Protein AF-A0A7W3T292-F1 (afdb_monomer)

Solvent-accessible surface area (backbone atoms only — not comparable to full-atom values): 14028 Å² total; per-residue (Å²): 126,63,77,53,75,56,76,55,66,94,83,55,88,81,61,61,68,62,74,68,64,46,63,36,47,62,73,67,67,56,68,66,63,34,46,37,42,47,33,49,54,59,82,66,89,74,77,56,90,91,46,84,80,61,80,74,80,92,68,82,61,64,36,39,42,35,42,35,30,55,53,94,90,38,34,32,33,37,38,37,80,74,80,63,67,98,88,57,99,61,48,48,42,31,52,48,51,50,52,47,31,52,52,51,58,26,70,75,41,66,82,93,40,33,70,60,48,43,59,57,48,54,66,51,62,75,65,74,60,49,49,68,81,35,29,91,66,48,60,96,66,75,50,43,29,43,32,35,38,73,54,67,53,68,71,54,46,70,64,50,59,77,71,35,51,96,91,46,54,47,41,79,33,37,62,89,40,72,62,33,49,48,44,37,76,71,29,69,72,26,40,52,51,52,46,32,45,49,54,46,35,70,36,57,59,47,87,73,50,64,37,71,50,26,34,36,44,34,45,48,98,88,69,34,29,26,38,38,35,31,42,38,64,67,67,92,82,70,79,79,130

Mean predicted aligned error: 11.09 Å

Nearest PDB structures (foldseek):
  7y3v-assembly1_A  TM=2.145E-01  e=8.010E-01  Aspergillus fumigatus
  6zga-assembly1_A  TM=4.976E-01  e=3.933E+00  Saccharomyces cerevisiae
  4awn-assembly1_A  TM=1.578E-01  e=6.417E+00  Homo sapiens

Sequence (241 aa):
MKAYMQAFGKGSTREVVKARKSPALKAFEAPFTFLVDVEERTADYSAVKENPQSERPLTGGSFQNLYGEEGKGKFFAVMRENYRAKDTTYTASEAFINQWTSFRRCIEGPEGDRVTNMKKLLGSLLDHKGADQLAAEIPDELPARIYRQNISGGSARATLDPLLPREEQWVDFSKGDHRHQQITEETINGKSTAHIVATFNDAKKPVPSLHITGGRLLRDRDGNFHLRFDIGNAPAGAPLP

Organism: NCBI:txid1485586

pLDDT: mean 70.29, std 20.0, range [29.38, 96.5]

Radius of gyration: 17.95 Å; Cα contacts (8 Å, |Δi|>4): 383; chains: 1; bounding box: 50×40×42 Å

Foldseek 3Di:
DDWDKDKDAPDDPVPVVPVVPFPQCVQVVQAFRMKIKTKDDDAFDDPDPVDPPPDGPPDTDTWIKMKTDNDPPQIEIETEDDADDPPDDEGSLLLVQLVQLQLVVLVPDDPVCSVVSNVVSVVCSVVRDYLQVCLVSGDLDDRQKYKYWQADDPQQCVLQVVVDDPPDQKDKWFPPDPNLCSQLPVDPVNVSVQVSQVSNCVRHVHVVGKDQGIWMWGQDPVRGIMIMTGMDGHPPDDDDD

Structure (mmCIF, N/CA/C/O backbone):
data_AF-A0A7W3T292-F1
#
_entry.id   AF-A0A7W3T292-F1
#
loop_
_atom_site.group_PDB
_atom_site.id
_atom_site.type_symbol
_atom_site.label_atom_id
_atom_site.label_alt_id
_atom_site.label_comp_id
_atom_site.label_asym_id
_atom_site.label_entity_id
_atom_site.label_seq_id
_atom_site.pdbx_PDB_ins_code
_atom_site.Cartn_x
_atom_site.Cartn_y
_atom_site.Cartn_z
_atom_site.occupancy
_atom_site.B_iso_or_equiv
_atom_site.auth_seq_id
_atom_site.auth_comp_id
_atom_site.auth_asym_id
_atom_site.auth_atom_id
_atom_site.pdbx_PDB_model_num
ATOM 1 N N . MET A 1 1 ? -12.752 20.002 0.083 1.00 34.81 1 MET A N 1
ATOM 2 C CA . MET A 1 1 ? -12.505 18.550 0.194 1.00 34.81 1 MET A CA 1
ATOM 3 C C . MET A 1 1 ? -13.850 17.850 0.375 1.00 34.81 1 MET A C 1
ATOM 5 O O . MET A 1 1 ? -14.670 18.368 1.123 1.00 34.81 1 MET A O 1
ATOM 9 N N . LYS A 1 2 ? -14.143 16.767 -0.354 1.00 31.81 2 LYS A N 1
ATOM 10 C CA . LYS A 1 2 ? -15.359 15.951 -0.160 1.00 31.81 2 LYS A CA 1
ATOM 11 C C . LYS A 1 2 ? -14.921 14.494 -0.037 1.00 31.81 2 LYS A C 1
ATOM 13 O O . LYS A 1 2 ? -14.349 13.990 -1.000 1.00 31.81 2 LYS A O 1
ATOM 18 N N . ALA A 1 3 ? -15.172 13.876 1.115 1.00 34.75 3 ALA A N 1
ATOM 19 C CA . ALA A 1 3 ? -14.907 12.462 1.355 1.00 34.75 3 ALA A CA 1
ATOM 20 C C . ALA A 1 3 ? -16.166 11.632 1.065 1.00 34.75 3 ALA A C 1
ATOM 22 O O . ALA A 1 3 ? -17.259 11.990 1.511 1.00 34.75 3 ALA A O 1
ATOM 23 N N . TYR A 1 4 ? -16.027 10.546 0.308 1.00 35.47 4 TYR A N 1
ATOM 24 C CA . TYR A 1 4 ? -17.111 9.604 0.010 1.00 35.47 4 TYR A CA 1
ATOM 25 C C . TYR A 1 4 ? -16.726 8.217 0.517 1.00 35.47 4 TYR A C 1
ATOM 27 O O . TYR A 1 4 ? -15.597 7.793 0.298 1.00 35.47 4 TYR A O 1
ATOM 35 N N . MET A 1 5 ? -17.663 7.516 1.168 1.00 45.00 5 MET A N 1
ATOM 36 C CA . MET A 1 5 ? -17.463 6.133 1.612 1.00 45.00 5 MET A CA 1
ATOM 37 C C . MET A 1 5 ? -18.643 5.236 1.276 1.00 45.00 5 MET A C 1
ATOM 39 O O . MET A 1 5 ? -19.807 5.638 1.361 1.00 45.00 5 MET A O 1
ATOM 43 N N . GLN A 1 6 ? -18.319 3.988 0.955 1.00 47.09 6 GLN A N 1
ATOM 44 C CA . GLN A 1 6 ? -19.253 2.876 0.839 1.00 47.09 6 GLN A CA 1
ATOM 45 C C . GLN A 1 6 ? -18.699 1.697 1.645 1.00 47.09 6 GLN A C 1
ATOM 47 O O . GLN A 1 6 ? -17.511 1.403 1.550 1.00 47.09 6 GLN A O 1
ATOM 52 N N . ALA A 1 7 ? -19.548 1.062 2.454 1.00 42.59 7 ALA A N 1
ATOM 53 C CA . ALA A 1 7 ? -19.212 -0.099 3.274 1.00 42.59 7 ALA A CA 1
ATOM 54 C C . ALA A 1 7 ? -20.087 -1.280 2.839 1.00 42.59 7 ALA A C 1
ATOM 56 O O . ALA A 1 7 ? -21.280 -1.099 2.599 1.00 42.59 7 ALA A O 1
ATOM 57 N N . PHE A 1 8 ? -19.507 -2.476 2.735 1.00 48.16 8 PHE A N 1
ATOM 58 C CA . PHE A 1 8 ? -20.176 -3.645 2.154 1.00 48.16 8 PHE A CA 1
ATOM 59 C C . PHE A 1 8 ? -20.309 -4.770 3.187 1.00 48.16 8 PHE A C 1
ATOM 61 O O . PHE A 1 8 ? -19.314 -5.198 3.763 1.00 48.16 8 PHE A O 1
ATOM 68 N N . GLY A 1 9 ? -21.534 -5.253 3.418 1.00 40.06 9 GLY A N 1
ATOM 69 C CA . GLY A 1 9 ? -21.831 -6.407 4.275 1.00 40.06 9 GLY A CA 1
ATOM 70 C C . GLY A 1 9 ? -22.286 -7.629 3.469 1.00 40.06 9 GLY A C 1
ATOM 71 O O . GLY A 1 9 ? -22.686 -7.509 2.309 1.00 40.06 9 GLY A O 1
ATOM 72 N N . LYS A 1 10 ? -22.250 -8.824 4.079 1.00 36.41 10 LYS A N 1
ATOM 73 C CA . LYS A 1 10 ? -22.768 -10.058 3.461 1.00 36.41 10 LYS A CA 1
ATOM 74 C C . LYS A 1 10 ? -24.257 -9.896 3.122 1.00 36.41 10 LYS A C 1
ATOM 76 O O . LYS A 1 10 ? -25.081 -9.813 4.024 1.00 36.41 10 LYS A O 1
ATOM 81 N N . GLY A 1 11 ? -24.590 -9.899 1.827 1.00 37.16 11 GLY A N 1
ATOM 82 C CA . GLY A 1 11 ? -25.973 -10.006 1.335 1.00 37.16 11 GLY A CA 1
ATOM 83 C C . GLY A 1 11 ? -26.433 -8.978 0.292 1.00 37.16 11 GLY A C 1
ATOM 84 O O . GLY A 1 11 ? -27.511 -9.159 -0.266 1.00 37.16 11 GLY A O 1
ATOM 85 N N . SER A 1 12 ? -25.666 -7.934 -0.044 1.00 31.44 12 SER A N 1
ATOM 86 C CA . SER A 1 12 ? -26.118 -6.903 -0.999 1.00 31.44 12 SER A CA 1
ATOM 87 C C . SER A 1 12 ? -25.611 -7.128 -2.436 1.00 31.44 12 SER A C 1
ATOM 89 O O . SER A 1 12 ? -24.603 -6.584 -2.885 1.00 31.44 12 SER A O 1
ATOM 91 N N . THR A 1 13 ? -26.364 -7.901 -3.222 1.00 32.44 13 THR A N 1
ATOM 92 C CA . THR A 1 13 ? -26.062 -8.249 -4.630 1.00 32.44 13 THR A CA 1
ATOM 93 C C . THR A 1 13 ? -26.004 -7.063 -5.606 1.00 32.44 13 THR A C 1
ATOM 95 O O . THR A 1 13 ? -25.422 -7.202 -6.681 1.00 32.44 13 THR A O 1
ATOM 98 N N . ARG A 1 14 ? -26.533 -5.879 -5.258 1.00 30.34 14 ARG A N 1
ATOM 99 C CA . ARG A 1 14 ? -26.436 -4.660 -6.094 1.00 30.34 14 ARG A CA 1
ATOM 100 C C . ARG A 1 14 ? -25.199 -3.789 -5.820 1.00 30.34 14 ARG A C 1
ATOM 102 O O . ARG A 1 14 ? -24.848 -2.982 -6.676 1.00 30.34 14 ARG A O 1
ATOM 109 N N . GLU A 1 15 ? -24.509 -3.954 -4.689 1.00 36.00 15 GLU A N 1
ATOM 110 C CA . GLU A 1 15 ? -23.477 -3.002 -4.225 1.00 36.00 15 GLU A CA 1
ATOM 111 C C . GLU A 1 15 ? -22.035 -3.528 -4.303 1.00 36.00 15 GLU A C 1
ATOM 113 O O . GLU A 1 15 ? -21.102 -2.736 -4.404 1.00 36.00 15 GLU A O 1
ATOM 118 N N . VAL A 1 16 ? -21.847 -4.843 -4.465 1.00 36.28 16 VAL A N 1
ATOM 119 C CA . VAL A 1 16 ? -20.576 -5.488 -4.880 1.00 36.28 16 VAL A CA 1
ATOM 120 C C . VAL A 1 16 ? -19.975 -4.858 -6.162 1.00 36.28 16 VAL A C 1
ATOM 122 O O . VAL A 1 16 ? -18.785 -4.984 -6.445 1.00 36.28 16 VAL A O 1
ATOM 125 N N . VAL A 1 17 ? -20.778 -4.128 -6.943 1.00 34.47 17 VAL A N 1
ATOM 126 C CA . VAL A 1 17 ? -20.431 -3.552 -8.253 1.00 34.47 17 VAL A CA 1
ATOM 127 C C . VAL A 1 17 ? -19.393 -2.414 -8.193 1.00 34.47 17 VA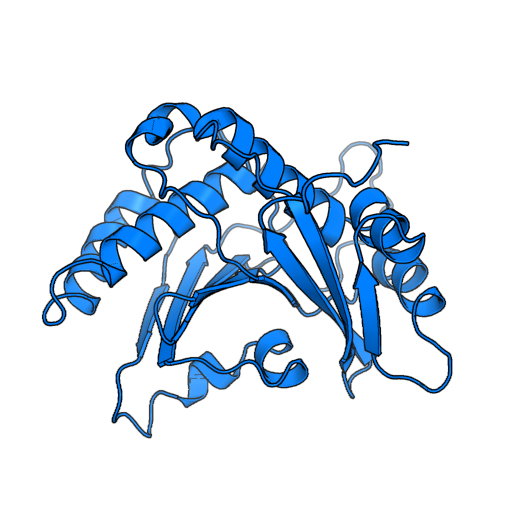L A C 1
ATOM 129 O O . VAL A 1 17 ? -18.702 -2.195 -9.187 1.00 34.47 17 VA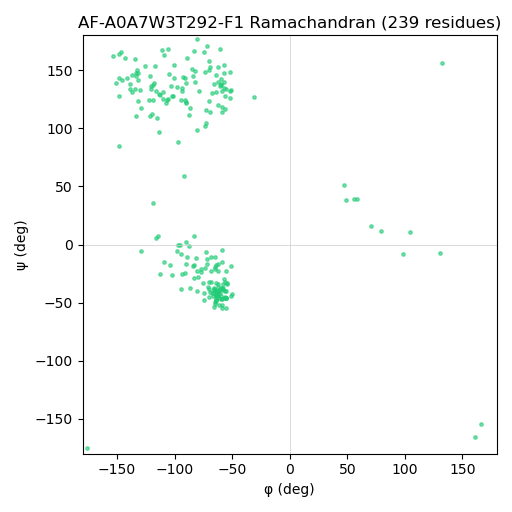L A O 1
ATOM 132 N N . LYS A 1 18 ? -19.217 -1.706 -7.065 1.00 39.06 18 LYS A N 1
ATOM 133 C CA . LYS A 1 18 ? -18.224 -0.608 -6.968 1.00 39.06 18 LYS A CA 1
ATOM 134 C C . LYS A 1 18 ? -16.866 -1.040 -6.403 1.00 39.06 18 LYS A C 1
ATOM 136 O O . LYS A 1 18 ? -15.852 -0.651 -6.973 1.00 39.06 18 LYS A O 1
ATOM 141 N N . ALA A 1 19 ? -16.834 -1.930 -5.408 1.00 40.41 19 ALA A N 1
ATOM 142 C CA . ALA A 1 19 ? -15.613 -2.619 -4.960 1.00 40.41 19 ALA A CA 1
ATOM 143 C C . ALA A 1 19 ? -14.928 -3.408 -6.099 1.00 40.41 19 ALA A C 1
ATOM 145 O O . ALA A 1 19 ? -13.704 -3.490 -6.166 1.00 40.41 19 ALA A O 1
ATOM 146 N N . ARG A 1 20 ? -15.715 -3.888 -7.077 1.00 49.69 20 ARG A N 1
ATOM 147 C CA . ARG A 1 20 ? -15.239 -4.471 -8.348 1.00 49.69 20 ARG A CA 1
ATOM 148 C C . ARG A 1 20 ? -14.379 -3.539 -9.223 1.00 49.69 20 ARG A C 1
ATOM 150 O O . ARG A 1 20 ? -13.910 -3.995 -10.264 1.00 49.69 20 ARG A O 1
ATOM 157 N N . LYS A 1 21 ? -14.183 -2.261 -8.869 1.00 58.94 21 LYS A N 1
ATOM 158 C CA . LYS A 1 21 ? -13.425 -1.306 -9.694 1.00 58.94 21 LYS A CA 1
ATOM 159 C C . LYS A 1 21 ? -11.950 -1.150 -9.342 1.00 58.94 21 LYS A C 1
ATOM 161 O O . LYS A 1 21 ? -11.280 -0.489 -10.124 1.00 58.94 21 LYS A O 1
ATOM 166 N N . SER A 1 22 ? -11.427 -1.722 -8.251 1.00 78.19 22 SER A N 1
ATOM 167 C CA . SER A 1 22 ? -9.968 -1.732 -8.050 1.00 78.19 22 SER A CA 1
ATOM 168 C C . SER A 1 22 ? -9.318 -2.656 -9.080 1.00 78.19 22 SER A C 1
ATOM 170 O O . SER A 1 22 ? -9.541 -3.871 -9.017 1.00 78.19 22 SER A O 1
ATOM 172 N N . PRO A 1 23 ? -8.504 -2.132 -10.014 1.00 79.44 23 PRO A N 1
ATOM 173 C CA . PRO A 1 23 ? -7.856 -2.984 -10.998 1.00 79.44 23 PRO A CA 1
ATOM 174 C C . PRO A 1 23 ? -6.813 -3.888 -10.347 1.00 79.44 23 PRO A C 1
ATOM 176 O O . PRO A 1 23 ? -6.716 -5.041 -10.747 1.00 79.44 23 PRO A O 1
ATOM 179 N N . ALA A 1 24 ? -6.138 -3.440 -9.279 1.00 83.62 24 ALA A N 1
ATOM 180 C CA . ALA A 1 24 ? -5.212 -4.299 -8.543 1.00 83.62 24 ALA A CA 1
ATOM 181 C C . ALA A 1 24 ? -5.926 -5.465 -7.854 1.00 83.62 24 ALA A C 1
ATOM 183 O O . ALA A 1 24 ? -5.529 -6.603 -8.072 1.00 83.62 24 ALA A O 1
ATOM 184 N N . LEU A 1 25 ? -6.994 -5.238 -7.075 1.00 85.56 25 LEU A N 1
ATOM 185 C CA . LEU A 1 25 ? -7.689 -6.359 -6.418 1.00 85.56 25 LEU A CA 1
ATOM 186 C C . LEU A 1 25 ? -8.233 -7.361 -7.437 1.00 85.56 25 LEU A C 1
ATOM 188 O O . LEU A 1 25 ? -8.160 -8.565 -7.209 1.00 85.56 25 LEU A O 1
ATOM 192 N N . LYS A 1 26 ? -8.735 -6.873 -8.578 1.00 84.31 26 LYS A N 1
ATOM 193 C CA . LYS A 1 26 ? -9.171 -7.732 -9.681 1.00 84.31 26 LYS A CA 1
ATOM 194 C C . LYS A 1 26 ? -8.001 -8.515 -10.278 1.00 84.31 26 LYS A C 1
ATOM 196 O O . LYS A 1 26 ? -8.136 -9.711 -10.497 1.00 84.31 26 LYS A O 1
ATOM 201 N N . ALA A 1 27 ? -6.884 -7.853 -10.557 1.00 83.88 27 ALA A N 1
ATOM 202 C CA . ALA A 1 27 ? -5.740 -8.467 -11.215 1.00 83.88 27 ALA A CA 1
ATOM 203 C C . ALA A 1 27 ? -5.008 -9.472 -10.311 1.00 83.88 27 ALA A C 1
ATOM 205 O O . ALA A 1 27 ? -4.516 -10.483 -10.797 1.00 83.88 27 ALA A O 1
ATOM 206 N N . PHE A 1 28 ? -4.989 -9.227 -9.000 1.00 87.19 28 PHE A N 1
ATOM 207 C CA . PHE A 1 28 ? -4.447 -10.143 -7.995 1.00 87.19 28 PHE A CA 1
ATOM 208 C C . PHE A 1 28 ? -5.461 -11.171 -7.477 1.00 87.19 28 PHE A C 1
ATOM 210 O O . PHE A 1 28 ? -5.099 -11.967 -6.614 1.00 87.19 28 PHE A O 1
ATOM 217 N N . GLU A 1 29 ? -6.711 -11.135 -7.954 1.00 86.25 29 GLU A N 1
ATOM 218 C CA . GLU A 1 29 ? -7.818 -11.967 -7.458 1.00 86.25 29 GLU A CA 1
ATOM 219 C C . GLU A 1 29 ? -7.930 -11.943 -5.919 1.00 86.25 29 GLU A C 1
ATOM 221 O O . GLU A 1 29 ? -8.200 -12.949 -5.262 1.00 86.25 29 GLU A O 1
ATOM 226 N N . ALA A 1 30 ? -7.684 -10.769 -5.329 1.00 82.19 30 ALA A N 1
ATOM 227 C CA . ALA A 1 30 ? -7.559 -10.610 -3.888 1.00 82.19 30 ALA A CA 1
ATOM 228 C C . ALA A 1 30 ? -8.926 -10.796 -3.195 1.00 82.19 30 ALA A C 1
ATOM 230 O O . ALA A 1 30 ? -9.879 -10.075 -3.518 1.00 82.19 30 ALA A O 1
ATOM 231 N N . PRO A 1 31 ? -9.050 -11.734 -2.235 1.00 80.81 31 PRO A N 1
ATOM 232 C CA . PRO A 1 31 ? -10.304 -11.966 -1.531 1.00 80.81 31 PRO A CA 1
ATOM 233 C C . PRO A 1 31 ? -10.592 -10.835 -0.540 1.00 80.81 31 PRO A C 1
ATOM 235 O O . PRO A 1 31 ? -9.682 -10.277 0.068 1.00 80.81 31 PRO A O 1
ATOM 238 N N . PHE A 1 32 ? -11.873 -10.534 -0.324 1.00 78.38 32 PHE A N 1
ATOM 239 C CA . PHE A 1 32 ? -12.294 -9.597 0.713 1.00 78.38 32 PHE A CA 1
ATOM 240 C C . PHE A 1 32 ? -13.659 -9.967 1.299 1.00 78.38 32 PHE A C 1
ATOM 242 O O . PHE A 1 32 ? -14.565 -10.412 0.592 1.00 78.38 32 PHE A O 1
ATOM 249 N N . THR A 1 33 ? -13.813 -9.760 2.603 1.00 73.69 33 THR A N 1
ATOM 250 C CA . THR A 1 33 ? -15.073 -9.885 3.349 1.00 73.69 33 THR A CA 1
ATOM 251 C C . THR A 1 33 ? -15.698 -8.529 3.643 1.00 73.69 33 THR A C 1
ATOM 253 O O . THR A 1 33 ? -16.917 -8.435 3.781 1.00 73.69 33 THR A O 1
ATOM 256 N N . PHE A 1 34 ? -14.872 -7.486 3.712 1.00 73.44 34 PHE A N 1
ATOM 257 C CA . PHE A 1 34 ? -15.273 -6.110 3.964 1.00 73.44 34 PHE A CA 1
ATOM 258 C C . PHE A 1 34 ? -14.355 -5.166 3.190 1.00 73.44 34 PHE A C 1
ATOM 260 O O . PHE A 1 34 ? -13.152 -5.407 3.096 1.00 73.44 34 PHE A O 1
ATOM 267 N N . LEU A 1 35 ? -14.919 -4.094 2.636 1.00 74.56 35 LEU A N 1
ATOM 268 C CA . LEU A 1 35 ? -14.158 -3.063 1.939 1.00 74.56 35 LEU A CA 1
ATOM 269 C C . LEU A 1 35 ? -14.734 -1.691 2.262 1.00 74.56 35 LEU A C 1
ATOM 271 O O . LEU A 1 35 ? -15.947 -1.515 2.385 1.00 74.56 35 LEU A O 1
ATOM 275 N N . VAL A 1 36 ? -13.831 -0.734 2.371 1.00 73.06 36 VAL A N 1
ATOM 276 C CA . VAL A 1 36 ? -14.091 0.662 2.639 1.00 73.06 36 VAL A CA 1
ATOM 277 C C . VAL A 1 36 ? -13.305 1.493 1.641 1.00 73.06 36 VAL A C 1
ATOM 279 O O . VAL A 1 36 ? -12.088 1.375 1.549 1.00 73.06 36 VAL A O 1
ATOM 282 N N . ASP A 1 37 ? -14.013 2.337 0.904 1.00 72.31 37 ASP A N 1
ATOM 283 C CA . ASP A 1 37 ? -13.414 3.318 0.002 1.00 72.31 37 ASP A CA 1
ATOM 284 C C . ASP A 1 37 ? -13.280 4.658 0.721 1.00 72.31 37 ASP A C 1
ATOM 286 O O . ASP A 1 37 ? -14.280 5.153 1.237 1.00 72.31 37 ASP A O 1
ATOM 290 N N . VAL A 1 38 ? -12.069 5.211 0.785 1.00 65.56 38 VAL A N 1
ATOM 291 C CA . VAL A 1 38 ? -11.788 6.564 1.270 1.00 65.56 38 VAL A CA 1
ATOM 292 C C . VAL A 1 38 ? -11.290 7.383 0.081 1.00 65.56 38 VAL A C 1
ATOM 294 O O . VAL A 1 38 ? -10.113 7.350 -0.286 1.00 65.56 38 VAL A O 1
ATOM 297 N N . GLU A 1 39 ? -12.209 8.130 -0.529 1.00 61.00 39 GLU A N 1
ATOM 298 C CA . GLU A 1 39 ? -11.882 9.066 -1.603 1.00 61.00 39 GLU A CA 1
ATOM 299 C C . GLU A 1 39 ? -11.565 10.451 -1.022 1.00 61.00 39 GLU A C 1
ATOM 301 O O . GLU A 1 39 ? -12.429 11.074 -0.406 1.00 61.00 39 GLU A O 1
ATOM 306 N N . GLU A 1 40 ? -10.365 10.975 -1.284 1.00 53.47 40 GLU A N 1
ATOM 307 C CA . GLU A 1 40 ? -10.005 12.370 -1.009 1.00 53.47 40 GLU A CA 1
ATOM 308 C C . GLU A 1 40 ? -9.728 13.083 -2.340 1.00 53.47 40 GLU A C 1
ATOM 310 O O . GLU A 1 40 ? -8.752 12.821 -3.041 1.00 53.47 40 GLU A O 1
ATOM 315 N N . ARG A 1 41 ? -10.627 13.987 -2.746 1.00 45.12 41 ARG A N 1
ATOM 316 C CA . ARG A 1 41 ? -10.435 14.787 -3.967 1.00 45.12 41 ARG A CA 1
ATOM 317 C C . ARG A 1 41 ? -9.641 16.050 -3.655 1.00 45.12 41 ARG A C 1
ATOM 319 O O . ARG A 1 41 ? -10.183 16.963 -3.021 1.00 45.12 41 ARG A O 1
ATOM 326 N N . THR A 1 42 ? -8.413 16.128 -4.155 1.00 36.53 42 THR A N 1
ATOM 327 C CA . THR A 1 42 ? -7.609 17.359 -4.179 1.00 36.53 42 THR A CA 1
ATOM 328 C C . THR A 1 42 ? -7.438 17.866 -5.616 1.00 36.53 42 THR A C 1
ATOM 330 O O . THR A 1 42 ? -7.798 17.181 -6.572 1.00 36.53 42 THR A O 1
ATOM 333 N N . ALA A 1 43 ? -6.958 19.105 -5.766 1.00 30.64 43 ALA A N 1
ATOM 334 C CA . ALA A 1 43 ? -6.659 19.697 -7.069 1.00 30.64 43 ALA A CA 1
ATOM 335 C C . ALA A 1 43 ? -5.429 19.040 -7.729 1.00 30.64 43 ALA A C 1
ATOM 337 O O . ALA A 1 43 ? -4.604 18.439 -7.041 1.00 30.64 43 ALA A O 1
ATOM 338 N N . ASP A 1 44 ? -5.360 19.172 -9.058 1.00 37.97 44 ASP A N 1
ATOM 339 C CA . ASP A 1 44 ? -4.356 18.590 -9.960 1.00 37.97 44 ASP A CA 1
ATOM 340 C C . ASP A 1 44 ? -2.914 19.060 -9.665 1.00 37.97 44 ASP A C 1
ATOM 342 O O . ASP A 1 44 ? -2.689 20.019 -8.919 1.00 37.97 44 ASP A O 1
ATOM 346 N N . TYR A 1 45 ? -1.922 18.403 -10.271 1.00 38.00 45 TYR A N 1
ATOM 347 C CA . TYR A 1 45 ? -0.514 18.789 -10.165 1.00 38.00 45 TYR A CA 1
ATOM 348 C C . TYR A 1 45 ? -0.279 20.212 -10.694 1.00 38.00 45 TYR A C 1
ATOM 350 O O . TYR A 1 45 ? -0.799 20.609 -11.735 1.00 38.00 45 TYR A O 1
ATOM 358 N N . SER A 1 46 ? 0.608 20.959 -10.036 1.00 37.31 46 SER A N 1
ATOM 359 C CA . SER A 1 46 ? 1.344 22.049 -10.688 1.00 37.31 46 SER A CA 1
ATOM 360 C C . SER A 1 46 ? 2.724 21.527 -11.080 1.00 37.31 46 SER A C 1
ATOM 362 O O . SER A 1 46 ? 3.366 20.827 -10.296 1.00 37.31 46 SER A O 1
ATOM 364 N N . ALA A 1 47 ? 3.169 21.841 -12.300 1.00 36.09 47 ALA A N 1
ATOM 365 C CA . ALA A 1 47 ? 4.492 21.459 -12.791 1.00 36.09 47 ALA A CA 1
ATOM 366 C C . ALA A 1 47 ? 5.598 21.885 -11.808 1.00 36.09 47 ALA A C 1
ATOM 368 O O . ALA A 1 47 ? 5.491 22.913 -11.128 1.00 36.09 47 ALA A O 1
ATOM 369 N N . VAL A 1 48 ? 6.679 21.104 -11.749 1.00 39.75 48 VAL A N 1
ATOM 370 C CA . VAL A 1 48 ? 7.869 21.451 -10.966 1.00 39.75 48 VAL A CA 1
ATOM 371 C C . VAL A 1 48 ? 8.403 22.791 -11.485 1.00 39.75 48 VAL A C 1
ATOM 373 O O . VAL A 1 48 ? 8.771 22.898 -12.653 1.00 39.75 48 VAL A O 1
ATOM 376 N N . LYS A 1 49 ? 8.443 23.824 -10.627 1.00 39.56 49 LYS A N 1
ATOM 377 C CA . LYS A 1 49 ? 8.899 25.187 -10.991 1.00 39.56 49 LYS A CA 1
ATOM 378 C C . LYS A 1 49 ? 10.307 25.215 -11.607 1.00 39.56 49 LYS A C 1
ATOM 380 O O . LYS A 1 49 ? 10.628 26.151 -12.326 1.00 39.56 49 LYS A O 1
ATOM 385 N N . GLU A 1 50 ? 11.118 24.198 -11.331 1.00 46.97 50 GLU A N 1
ATOM 386 C CA . GLU A 1 50 ? 12.509 24.071 -11.777 1.00 46.97 50 GLU A CA 1
ATOM 387 C C . GLU A 1 50 ? 12.657 23.369 -13.138 1.00 46.97 50 GLU A C 1
ATOM 389 O O . GLU A 1 50 ? 13.737 23.414 -13.720 1.00 46.97 50 GLU A O 1
ATOM 394 N N . ASN A 1 51 ? 11.596 22.757 -13.688 1.00 42.25 51 ASN A N 1
ATOM 395 C CA . ASN A 1 51 ? 11.629 22.193 -15.042 1.00 42.25 51 ASN A CA 1
ATOM 396 C C . ASN A 1 51 ? 10.253 22.262 -15.748 1.00 42.25 51 ASN A C 1
ATOM 398 O O . ASN A 1 51 ? 9.495 21.282 -15.757 1.00 42.25 51 ASN A O 1
ATOM 402 N N . PRO A 1 52 ? 9.932 23.409 -16.380 1.00 45.78 52 PRO A N 1
ATOM 403 C CA . PRO A 1 52 ? 8.659 23.648 -17.067 1.00 45.78 52 PRO A CA 1
ATOM 404 C C . PRO A 1 52 ? 8.406 22.756 -18.292 1.00 45.78 52 PRO A C 1
ATOM 406 O O . PRO A 1 52 ? 7.299 22.778 -18.824 1.00 45.78 52 PRO A O 1
ATOM 409 N N . GLN A 1 53 ? 9.417 22.013 -18.758 1.00 40.69 53 GLN A N 1
ATOM 410 C CA . GLN A 1 53 ? 9.316 21.113 -19.911 1.00 40.69 53 GLN A CA 1
ATOM 411 C C . GLN A 1 53 ? 9.055 19.650 -19.537 1.00 40.69 53 GLN A C 1
ATOM 413 O O . GLN A 1 53 ? 8.928 18.814 -20.428 1.00 40.69 53 GLN A O 1
ATOM 418 N N . SER A 1 54 ? 8.959 19.323 -18.244 1.00 45.72 54 SER A N 1
ATOM 419 C CA . SER A 1 54 ? 8.502 17.992 -17.835 1.00 45.72 54 SER A CA 1
ATOM 420 C C . SER A 1 54 ? 7.091 17.726 -18.380 1.00 45.72 54 SER A C 1
ATOM 422 O O . SER A 1 54 ? 6.212 18.588 -18.294 1.00 45.72 54 SER A O 1
ATOM 424 N N . GLU A 1 55 ? 6.889 16.555 -18.997 1.00 40.47 55 GLU A N 1
ATOM 425 C CA . GLU A 1 55 ? 5.586 16.152 -19.533 1.00 40.47 55 GLU A CA 1
ATOM 426 C C . GLU A 1 55 ? 4.510 16.300 -18.450 1.00 40.4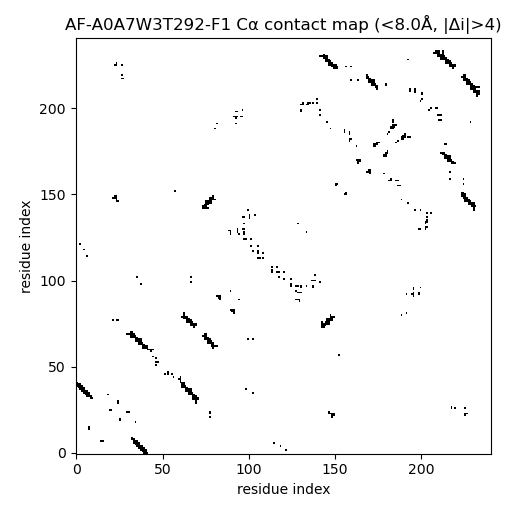7 55 GLU A C 1
ATOM 428 O O . GLU A 1 55 ? 4.685 15.865 -17.308 1.00 40.47 55 GLU A O 1
ATOM 433 N N . ARG A 1 56 ? 3.383 16.933 -18.801 1.00 41.81 56 ARG A N 1
ATOM 434 C CA . ARG A 1 56 ? 2.225 16.978 -17.903 1.00 41.81 56 ARG A CA 1
ATOM 435 C C . ARG A 1 56 ? 1.785 15.535 -17.621 1.00 41.81 56 ARG A C 1
ATOM 437 O O . ARG A 1 56 ? 1.719 14.750 -18.568 1.00 41.81 56 ARG A O 1
ATOM 444 N N . PRO A 1 57 ? 1.452 15.174 -16.371 1.00 42.25 57 PRO A N 1
ATOM 445 C CA . PRO A 1 57 ? 0.958 13.836 -16.074 1.00 42.25 57 PRO A CA 1
ATOM 446 C C . PRO A 1 57 ? -0.282 13.534 -16.930 1.00 42.25 57 PRO A C 1
ATOM 448 O O . PRO A 1 57 ? -1.225 14.320 -16.979 1.00 42.25 57 PRO A O 1
ATOM 451 N N . LEU A 1 58 ? -0.260 12.401 -17.639 1.00 38.41 58 LEU A N 1
ATOM 452 C CA . LEU A 1 58 ? -1.244 12.053 -18.675 1.00 38.41 58 LEU A CA 1
ATOM 453 C C . LEU A 1 58 ? -2.634 11.669 -18.132 1.00 38.41 58 LEU A C 1
ATOM 455 O O . LEU A 1 58 ? -3.568 11.508 -18.914 1.00 38.41 58 LEU A O 1
ATOM 459 N N . THR A 1 59 ? -2.819 11.551 -16.815 1.00 37.81 59 THR A N 1
ATOM 460 C CA . THR A 1 59 ? -4.128 11.259 -16.208 1.00 37.81 59 THR A CA 1
ATOM 461 C C . THR A 1 59 ? -4.260 11.919 -14.835 1.00 37.81 59 THR A C 1
ATOM 463 O O . THR A 1 59 ? -3.405 11.715 -13.978 1.00 37.81 59 THR A O 1
ATOM 466 N N . GLY A 1 60 ? -5.341 12.680 -14.631 1.00 36.78 60 GLY A N 1
ATOM 467 C CA . GLY A 1 60 ? -5.582 13.515 -13.446 1.00 36.78 60 GLY A CA 1
ATOM 468 C C . GLY A 1 60 ? -5.559 12.789 -12.091 1.00 36.78 60 GLY A C 1
ATOM 469 O O . GLY A 1 60 ? -5.956 11.625 -11.968 1.00 36.78 60 GLY A O 1
ATOM 470 N N . GLY A 1 61 ? -5.105 13.512 -11.063 1.00 42.72 61 GLY A N 1
ATOM 471 C CA . GLY A 1 61 ? -4.921 13.021 -9.695 1.00 42.72 61 GLY A CA 1
ATOM 472 C C . GLY A 1 61 ? -6.215 12.984 -8.878 1.00 42.72 61 GLY A C 1
ATOM 473 O O . GLY A 1 61 ? -6.641 13.986 -8.314 1.00 42.72 61 GLY A O 1
ATOM 474 N N . SER A 1 62 ? -6.840 11.810 -8.788 1.00 42.84 62 SER A N 1
ATOM 475 C CA . SER A 1 62 ? -7.815 11.483 -7.740 1.00 42.84 62 SER A CA 1
ATOM 476 C C . SER A 1 62 ? -7.158 10.493 -6.782 1.00 42.84 62 SER A C 1
ATOM 478 O O . SER A 1 62 ? -6.725 9.421 -7.215 1.00 42.84 62 SER A O 1
ATOM 480 N N . PHE A 1 63 ? -7.079 10.864 -5.502 1.00 56.53 63 PHE A N 1
ATOM 481 C CA . PHE A 1 63 ? -6.524 10.037 -4.436 1.00 56.53 63 PHE A CA 1
ATOM 482 C C . PHE A 1 63 ? -7.629 9.138 -3.889 1.00 56.53 63 PHE A C 1
ATOM 484 O O . PHE A 1 63 ? -8.660 9.606 -3.400 1.00 56.53 63 PHE A O 1
ATOM 491 N N . GLN A 1 64 ? -7.436 7.833 -4.039 1.00 64.56 64 GLN A N 1
ATOM 492 C CA . GLN A 1 64 ? -8.371 6.818 -3.567 1.00 64.56 64 GLN A CA 1
ATOM 493 C C . GLN A 1 64 ? -7.564 5.745 -2.853 1.00 64.56 64 GLN A C 1
ATOM 495 O O . GLN A 1 64 ? -6.800 5.012 -3.493 1.00 64.56 64 GLN A O 1
ATOM 500 N N . ASN A 1 65 ? -7.728 5.685 -1.531 1.00 76.38 65 ASN A N 1
ATOM 501 C CA . ASN A 1 65 ? -7.260 4.565 -0.733 1.00 76.38 65 ASN A CA 1
ATOM 502 C C . ASN A 1 65 ? -8.466 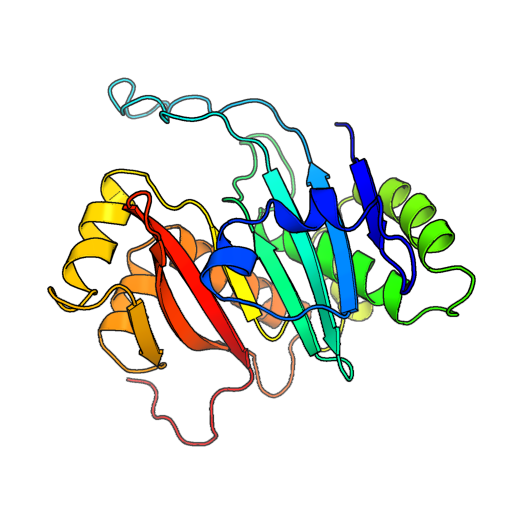3.674 -0.424 1.00 76.38 65 ASN A C 1
ATOM 504 O O . ASN A 1 65 ? -9.492 4.138 0.069 1.00 76.38 65 ASN A O 1
ATOM 508 N N . LEU A 1 66 ? -8.340 2.385 -0.716 1.00 81.81 66 LEU A N 1
ATOM 509 C CA . LEU A 1 66 ? -9.296 1.372 -0.293 1.00 81.81 66 LEU A CA 1
ATOM 510 C C . LEU A 1 66 ? -8.689 0.612 0.875 1.00 81.81 66 LEU A C 1
ATOM 512 O O . LEU A 1 66 ? -7.532 0.216 0.805 1.00 81.81 66 LEU A O 1
ATOM 516 N N . TYR A 1 67 ? -9.472 0.350 1.907 1.00 84.06 67 TYR A N 1
ATOM 517 C CA . TYR A 1 67 ? -9.073 -0.477 3.038 1.00 84.06 67 TYR A CA 1
ATOM 518 C C . TYR A 1 67 ? -10.026 -1.651 3.141 1.00 84.06 67 TYR A C 1
ATOM 520 O O . TYR A 1 67 ? -11.241 -1.481 3.028 1.00 84.06 67 TYR A O 1
ATOM 528 N N . GLY A 1 68 ? -9.497 -2.851 3.328 1.00 81.81 68 GLY A N 1
ATOM 529 C CA . GLY A 1 68 ? -10.322 -4.047 3.364 1.00 81.81 68 GLY A CA 1
ATOM 530 C C . GLY A 1 68 ? -9.810 -5.105 4.314 1.00 81.81 68 GLY A C 1
ATOM 531 O O . GLY A 1 68 ? -8.676 -5.060 4.787 1.00 81.81 68 GLY A O 1
ATOM 532 N N . GLU A 1 69 ? -10.689 -6.059 4.588 1.00 82.94 69 GLU A N 1
ATOM 533 C CA . GLU A 1 69 ? -10.395 -7.269 5.344 1.00 82.94 69 GLU A CA 1
ATOM 534 C C . GLU A 1 69 ? -10.510 -8.470 4.399 1.00 82.94 69 GLU A C 1
ATOM 536 O O . GLU A 1 69 ? -11.518 -8.619 3.709 1.00 82.94 69 GLU A O 1
ATOM 541 N N . GLU A 1 70 ? -9.485 -9.321 4.355 1.00 79.88 70 GLU A N 1
ATOM 542 C CA . GLU A 1 70 ? -9.503 -10.600 3.626 1.00 79.88 70 GLU A CA 1
ATOM 543 C C . GLU A 1 70 ? -10.236 -11.694 4.428 1.00 79.88 70 GLU A C 1
ATOM 545 O O . GLU A 1 70 ? -10.799 -12.628 3.858 1.00 79.88 70 GLU A O 1
ATOM 550 N N . GLY A 1 71 ? -10.225 -11.564 5.759 1.00 71.69 71 GLY A N 1
ATOM 551 C CA . GLY A 1 71 ? -10.835 -12.452 6.748 1.00 71.69 71 GLY A CA 1
ATOM 552 C C . GLY A 1 71 ? -9.872 -12.799 7.893 1.00 71.69 71 GLY A C 1
ATOM 553 O O . GLY A 1 71 ? -8.652 -12.771 7.724 1.00 71.69 71 GLY A O 1
ATOM 554 N N . LYS A 1 72 ? -10.416 -13.166 9.064 1.00 72.38 72 LYS A N 1
ATOM 555 C CA . LYS A 1 72 ? -9.651 -13.508 10.286 1.00 72.38 72 LYS A CA 1
ATOM 556 C C . LYS A 1 72 ? -8.698 -12.384 10.739 1.00 72.38 72 LYS A C 1
ATOM 558 O O . LYS A 1 72 ? -7.570 -12.677 11.130 1.00 72.38 72 LYS A O 1
ATOM 563 N N . GLY A 1 73 ? -9.120 -11.119 10.645 1.00 73.94 73 GLY A N 1
ATOM 564 C CA . GLY A 1 73 ? -8.291 -9.979 11.057 1.00 73.94 73 GLY A CA 1
ATOM 565 C C . GLY A 1 73 ? -7.094 -9.709 10.141 1.00 73.94 73 GLY A C 1
ATOM 566 O O . GLY A 1 73 ? -6.168 -9.013 10.531 1.00 73.94 73 GLY A O 1
ATOM 567 N N . LYS A 1 74 ? -7.079 -10.267 8.923 1.00 84.06 74 LYS A N 1
ATOM 568 C CA . LYS A 1 74 ? -6.081 -9.921 7.907 1.00 84.06 74 LYS A CA 1
ATOM 569 C C . LYS A 1 74 ? -6.590 -8.774 7.063 1.00 84.06 74 LYS A C 1
ATOM 571 O O . LYS A 1 74 ? -7.629 -8.897 6.414 1.00 84.06 74 LYS A O 1
ATOM 576 N N . PHE A 1 75 ? -5.823 -7.697 7.032 1.00 90.75 75 PHE A N 1
ATOM 577 C CA . PHE A 1 75 ? -6.213 -6.471 6.360 1.00 90.75 75 PHE A CA 1
ATOM 578 C C . PHE A 1 75 ? -5.283 -6.112 5.213 1.00 90.75 75 PHE A C 1
ATOM 580 O O . PHE A 1 75 ? -4.091 -6.427 5.225 1.00 90.75 75 PHE A O 1
ATOM 587 N N . PHE A 1 76 ? -5.833 -5.381 4.254 1.00 91.75 76 PHE A N 1
ATOM 588 C CA . PHE A 1 76 ? -5.085 -4.808 3.152 1.00 91.75 76 PHE A CA 1
ATOM 589 C C . PHE A 1 76 ? -5.472 -3.352 2.921 1.00 91.75 76 PHE A C 1
ATOM 591 O O . PHE A 1 76 ? -6.560 -2.903 3.292 1.00 91.75 76 PHE A O 1
ATOM 598 N N . ALA A 1 77 ? -4.581 -2.639 2.244 1.00 90.69 77 ALA A N 1
ATOM 599 C CA . ALA A 1 77 ? -4.879 -1.359 1.636 1.00 90.69 77 ALA A CA 1
ATOM 600 C C . ALA A 1 77 ? -4.607 -1.415 0.131 1.00 90.69 77 ALA A C 1
ATOM 602 O O . ALA A 1 77 ? -3.665 -2.064 -0.312 1.00 90.69 77 ALA A O 1
ATOM 603 N N . VAL A 1 78 ? -5.405 -0.714 -0.662 1.00 87.12 78 VAL A N 1
ATOM 604 C CA . VAL A 1 78 ? -5.123 -0.408 -2.064 1.00 87.12 78 VAL A CA 1
ATOM 605 C C . VAL A 1 78 ? -4.929 1.082 -2.157 1.00 87.12 78 VAL A C 1
ATOM 607 O O . VAL A 1 78 ? -5.774 1.838 -1.699 1.00 87.12 78 VAL A O 1
ATOM 610 N N . MET A 1 79 ? -3.841 1.506 -2.773 1.00 81.19 79 MET A N 1
ATOM 611 C CA . MET A 1 79 ? -3.501 2.909 -2.890 1.00 81.19 79 MET A CA 1
ATOM 612 C C . MET A 1 79 ? -3.377 3.258 -4.363 1.00 81.19 79 MET A C 1
ATOM 614 O O . MET A 1 79 ? -2.592 2.654 -5.104 1.00 81.19 79 MET A O 1
ATOM 618 N N . ARG A 1 80 ? -4.137 4.263 -4.784 1.00 70.38 80 ARG A N 1
ATOM 619 C CA . ARG A 1 80 ? -3.789 5.052 -5.964 1.00 70.38 80 ARG A CA 1
ATOM 620 C C . ARG A 1 80 ? -2.774 6.106 -5.519 1.00 70.38 80 ARG A C 1
ATOM 622 O O . ARG A 1 80 ? -2.878 6.582 -4.397 1.00 70.38 80 ARG A O 1
ATOM 629 N N . GLU A 1 81 ? -1.754 6.360 -6.338 1.00 55.97 81 GLU A N 1
ATOM 630 C CA . GLU A 1 81 ? -0.593 7.214 -6.028 1.00 55.97 81 GLU A CA 1
ATOM 631 C C . GLU A 1 81 ? -0.917 8.371 -5.070 1.00 55.97 81 GLU A C 1
ATOM 633 O O . GLU A 1 81 ? -1.840 9.127 -5.345 1.00 55.97 81 GLU A O 1
ATOM 638 N N . ASN A 1 82 ? -0.169 8.516 -3.968 1.00 52.44 82 ASN A N 1
ATOM 639 C CA . ASN A 1 82 ? -0.386 9.581 -2.984 1.00 52.44 82 ASN A CA 1
ATOM 640 C C . ASN A 1 82 ? 0.693 10.652 -3.102 1.00 52.44 82 ASN A C 1
ATOM 642 O O . ASN A 1 82 ? 1.876 10.355 -2.953 1.00 52.44 82 ASN A O 1
ATOM 646 N N . TYR A 1 83 ? 0.272 11.900 -3.280 1.00 51.62 83 TYR A N 1
ATOM 647 C CA . TYR A 1 83 ? 1.136 13.070 -3.221 1.00 51.62 83 TYR A CA 1
ATOM 648 C C . TYR A 1 83 ? 0.400 14.164 -2.483 1.00 51.62 83 TYR A C 1
ATOM 650 O O . TYR A 1 83 ? -0.769 14.431 -2.757 1.00 51.62 83 TYR A O 1
ATOM 658 N N . ARG A 1 84 ? 1.094 14.804 -1.546 1.00 46.75 84 ARG A N 1
ATOM 659 C CA . ARG A 1 84 ? 0.529 15.929 -0.826 1.00 46.75 84 ARG A CA 1
ATOM 660 C C . ARG A 1 84 ? 1.024 17.256 -1.376 1.00 46.75 84 ARG A C 1
ATOM 662 O O . ARG A 1 84 ? 2.167 17.373 -1.809 1.00 46.75 84 ARG A O 1
ATOM 669 N N . ALA A 1 85 ? 0.118 18.228 -1.380 1.00 40.88 85 ALA A N 1
ATOM 670 C CA . ALA A 1 85 ? 0.313 19.552 -1.946 1.00 40.88 85 ALA A CA 1
ATOM 671 C C . ALA A 1 85 ? 1.317 20.393 -1.142 1.00 40.88 85 ALA A C 1
ATOM 673 O O . ALA A 1 85 ? 1.455 20.234 0.072 1.00 40.88 85 ALA A O 1
ATOM 674 N N . LYS A 1 86 ? 1.961 21.331 -1.848 1.00 40.50 86 LYS A N 1
ATOM 675 C CA . LYS A 1 86 ? 3.078 22.179 -1.394 1.00 40.50 86 LYS A CA 1
ATOM 676 C C . LYS A 1 86 ? 2.786 23.053 -0.162 1.00 40.50 86 LYS A C 1
ATOM 678 O O . LYS A 1 86 ? 3.726 23.508 0.473 1.00 40.50 86 LYS A O 1
ATOM 683 N N . ASP A 1 87 ? 1.515 23.221 0.200 1.00 45.75 87 ASP A N 1
ATOM 684 C CA . ASP A 1 87 ? 1.062 24.190 1.207 1.00 45.75 87 ASP A CA 1
ATOM 685 C C . ASP A 1 87 ? 0.384 23.522 2.407 1.00 45.75 87 ASP A C 1
ATOM 687 O O . ASP A 1 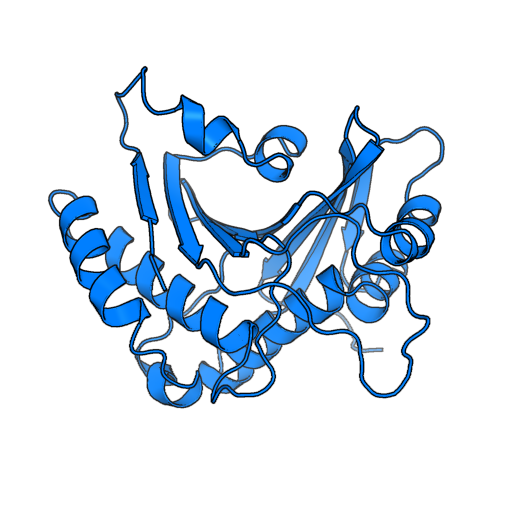87 ? -0.610 24.017 2.940 1.00 45.75 87 ASP A O 1
ATOM 691 N N . THR A 1 88 ? 0.863 22.343 2.805 1.00 47.53 88 THR A N 1
ATOM 692 C CA . THR A 1 88 ? 0.164 21.552 3.807 1.00 47.53 88 THR A CA 1
ATOM 693 C C . THR A 1 88 ? 1.067 20.914 4.873 1.00 47.53 88 THR A C 1
ATOM 695 O O . THR A 1 88 ? 2.200 20.538 4.607 1.00 47.53 88 THR A O 1
ATOM 698 N N . THR A 1 89 ? 0.560 20.802 6.107 1.00 52.06 89 THR A N 1
ATOM 699 C CA . THR A 1 89 ? 1.306 20.516 7.360 1.00 52.06 89 THR A CA 1
ATOM 700 C C . THR A 1 89 ? 1.627 19.041 7.676 1.00 52.06 89 THR A C 1
ATOM 702 O O . THR A 1 89 ? 2.075 18.736 8.769 1.00 52.06 89 THR A O 1
ATOM 705 N N . TYR A 1 90 ? 1.359 18.116 6.761 1.00 50.59 90 TYR A N 1
ATOM 706 C CA . TYR A 1 90 ? 1.435 16.646 6.914 1.00 50.59 90 TYR A CA 1
ATOM 707 C C . TYR A 1 90 ? 1.820 15.991 5.573 1.00 50.59 90 TYR A C 1
ATOM 709 O O . TYR A 1 90 ? 1.735 16.631 4.531 1.00 50.59 90 TYR A O 1
ATOM 717 N N . THR A 1 91 ? 2.251 14.739 5.552 1.00 66.81 91 THR A N 1
ATOM 718 C CA . THR A 1 91 ? 2.746 14.007 4.374 1.00 66.81 91 THR A CA 1
ATOM 719 C C . THR A 1 91 ? 1.730 12.972 3.881 1.00 66.81 91 THR A C 1
ATOM 721 O O . THR A 1 91 ? 0.766 12.639 4.569 1.00 66.81 91 THR A O 1
ATOM 724 N N . ALA A 1 92 ? 1.942 12.416 2.682 1.00 70.69 92 ALA A N 1
ATOM 725 C CA . ALA A 1 92 ? 1.147 11.294 2.164 1.00 70.69 92 ALA A CA 1
ATOM 726 C C . ALA A 1 92 ? 1.146 10.073 3.107 1.00 70.69 92 ALA A C 1
ATOM 728 O O . ALA A 1 92 ? 0.156 9.347 3.192 1.00 70.69 92 ALA A O 1
ATOM 729 N N . SER A 1 93 ? 2.248 9.867 3.827 1.00 73.31 93 SER A N 1
ATOM 730 C CA . SER A 1 93 ? 2.410 8.764 4.773 1.00 73.31 93 SER A CA 1
ATOM 731 C C . SER A 1 93 ? 1.611 8.997 6.048 1.00 73.31 93 SER A C 1
ATOM 733 O O . SER A 1 93 ? 0.919 8.099 6.516 1.00 73.31 93 SER A O 1
ATOM 735 N N . GLU A 1 94 ? 1.613 10.227 6.560 1.00 73.75 94 GLU A N 1
ATOM 736 C CA . GLU A 1 94 ? 0.778 10.607 7.701 1.00 73.75 94 GLU A CA 1
ATOM 737 C C . GLU A 1 94 ? -0.708 10.541 7.350 1.00 73.75 94 GLU A C 1
ATOM 739 O O . GLU A 1 94 ? -1.492 10.007 8.131 1.00 73.75 94 GLU A O 1
ATOM 744 N N . ALA A 1 95 ? -1.099 11.002 6.158 1.00 74.31 95 ALA A N 1
ATOM 745 C CA . ALA A 1 95 ? -2.471 10.875 5.670 1.00 74.31 95 ALA A CA 1
ATOM 746 C C . ALA A 1 95 ? -2.921 9.406 5.645 1.00 74.31 95 ALA A C 1
ATOM 748 O O . ALA A 1 95 ? -3.996 9.074 6.144 1.00 74.31 95 ALA A O 1
ATOM 749 N N . PHE A 1 96 ? -2.065 8.518 5.130 1.00 80.88 96 PHE A N 1
ATOM 750 C CA . PHE A 1 96 ? -2.328 7.085 5.122 1.00 80.88 96 PHE A CA 1
ATOM 751 C C . PHE A 1 96 ? -2.471 6.512 6.536 1.00 80.88 96 PHE A C 1
ATOM 753 O O . PHE A 1 96 ? -3.418 5.775 6.790 1.00 80.88 96 PHE A O 1
ATOM 760 N N . ILE A 1 97 ? -1.569 6.854 7.461 1.00 82.31 97 ILE A N 1
ATOM 761 C CA . ILE A 1 97 ? -1.604 6.367 8.849 1.00 82.31 97 ILE A CA 1
ATOM 762 C C . ILE A 1 97 ? -2.868 6.849 9.571 1.00 82.31 97 ILE A C 1
ATOM 764 O O . ILE A 1 97 ? -3.508 6.065 10.271 1.00 82.31 97 ILE A O 1
ATOM 768 N N . ASN A 1 98 ? -3.269 8.105 9.361 1.00 77.50 98 ASN A N 1
ATOM 769 C CA . ASN A 1 98 ? -4.523 8.654 9.877 1.00 77.50 98 ASN A CA 1
ATOM 770 C C . ASN A 1 98 ? -5.723 7.853 9.358 1.00 77.50 98 ASN A C 1
ATOM 772 O O . ASN A 1 98 ? -6.540 7.381 10.146 1.00 77.50 98 ASN A O 1
ATOM 776 N N . GLN A 1 99 ? -5.812 7.667 8.037 1.00 79.38 99 GLN A N 1
ATOM 777 C CA . GLN A 1 99 ? -6.894 6.922 7.389 1.00 79.38 99 GLN A CA 1
ATOM 778 C C . GLN A 1 99 ? -6.935 5.455 7.833 1.00 79.38 99 GLN A C 1
ATOM 780 O O . GLN A 1 99 ? -8.010 4.922 8.106 1.00 79.38 99 GLN A O 1
ATOM 785 N N . TRP A 1 100 ? -5.772 4.826 7.983 1.00 84.44 100 TRP A N 1
ATOM 786 C CA . TRP A 1 100 ? -5.636 3.463 8.478 1.00 84.44 100 TRP A CA 1
ATOM 787 C C . TRP A 1 100 ? -6.100 3.313 9.930 1.00 84.44 100 TRP A C 1
ATOM 789 O O . TRP A 1 100 ? -6.919 2.446 10.235 1.00 84.44 100 TRP A O 1
ATOM 799 N N . THR A 1 101 ? -5.626 4.191 10.814 1.00 81.62 101 THR A N 1
ATOM 800 C CA . THR A 1 101 ? -6.019 4.240 12.232 1.00 81.62 101 THR A CA 1
ATOM 801 C C . THR A 1 101 ? -7.528 4.369 12.373 1.00 81.62 101 THR A C 1
ATOM 803 O O . THR A 1 101 ? -8.186 3.629 13.106 1.00 81.62 101 THR A O 1
ATOM 806 N N . SER A 1 102 ? -8.078 5.281 11.586 1.00 77.56 102 SER A N 1
ATOM 807 C CA . SER A 1 102 ? -9.499 5.497 11.424 1.00 77.56 102 SER A CA 1
ATOM 808 C C . SER A 1 102 ? -10.239 4.219 11.006 1.00 77.56 102 SER A C 1
ATOM 810 O O . SER A 1 102 ? -11.163 3.778 11.693 1.00 77.56 102 SER A O 1
ATOM 812 N N . PHE A 1 103 ? -9.814 3.585 9.915 1.00 80.38 103 PHE A N 1
ATOM 813 C CA . PHE A 1 103 ? -10.422 2.350 9.428 1.00 80.38 103 PHE A CA 1
ATOM 814 C C . PHE A 1 103 ? -10.418 1.240 10.492 1.00 80.38 103 PHE A C 1
ATOM 816 O O . PHE A 1 103 ? -11.451 0.598 10.707 1.00 80.38 103 PHE A O 1
ATOM 823 N N . ARG A 1 104 ? -9.294 1.037 11.195 1.00 84.12 104 ARG A N 1
ATOM 824 C CA . ARG A 1 104 ? -9.173 -0.016 12.215 1.00 84.12 104 ARG A CA 1
ATOM 825 C C . ARG A 1 104 ? -10.118 0.204 13.390 1.00 84.12 104 ARG A C 1
ATOM 827 O O . ARG A 1 104 ? -10.851 -0.716 13.745 1.00 84.12 104 ARG A O 1
ATOM 834 N N . ARG A 1 105 ? -10.229 1.437 13.887 1.00 77.25 105 ARG A N 1
ATOM 835 C CA . ARG A 1 105 ? -11.215 1.800 14.921 1.00 77.25 105 ARG A CA 1
ATOM 836 C C . ARG A 1 105 ? -12.646 1.467 14.521 1.00 77.25 105 ARG A C 1
ATOM 838 O O . ARG A 1 105 ? -13.435 1.012 15.345 1.00 77.25 105 ARG A O 1
ATOM 845 N N . CYS A 1 106 ? -13.000 1.696 13.259 1.00 72.94 106 CYS A N 1
ATOM 846 C CA . CYS A 1 106 ? -14.350 1.411 12.796 1.00 72.94 106 CYS A CA 1
ATOM 847 C C . CYS A 1 106 ? -14.654 -0.083 12.702 1.00 72.94 106 CYS A C 1
ATOM 849 O O . CYS A 1 106 ? -15.794 -0.466 12.963 1.00 72.94 106 CYS A O 1
ATOM 851 N N . ILE A 1 107 ? -13.684 -0.914 12.309 1.00 73.50 107 ILE A N 1
ATOM 852 C CA . ILE A 1 107 ? -13.934 -2.346 12.105 1.00 73.50 107 ILE A CA 1
ATOM 853 C C . ILE A 1 107 ? -13.869 -3.160 13.404 1.00 73.50 107 ILE A C 1
ATOM 855 O O . ILE A 1 107 ? -14.597 -4.146 13.535 1.00 73.50 107 ILE A O 1
ATOM 859 N N . GLU A 1 108 ? -13.071 -2.709 14.376 1.00 73.94 108 GLU A N 1
ATOM 860 C CA . GLU A 1 108 ? -12.949 -3.314 15.712 1.00 73.94 108 GLU A CA 1
ATOM 861 C C . GLU A 1 108 ? -14.067 -2.897 16.681 1.00 73.94 108 GLU A C 1
ATOM 863 O O . GLU A 1 108 ? -14.233 -3.506 17.736 1.00 73.94 108 GLU A O 1
ATOM 868 N N . GLY A 1 109 ? -14.865 -1.885 16.327 1.00 66.25 109 GLY A N 1
ATOM 869 C CA . GLY A 1 109 ? -16.054 -1.494 17.085 1.00 66.25 109 GLY A CA 1
ATOM 870 C C . GLY A 1 109 ? -17.227 -2.489 16.963 1.00 66.25 109 GLY A C 1
ATOM 871 O O . GLY A 1 109 ? -17.201 -3.388 16.115 1.00 66.25 109 GLY A O 1
ATOM 872 N N . PRO A 1 110 ? -18.296 -2.319 17.771 1.00 62.41 110 PRO A N 1
ATOM 873 C CA . PRO A 1 110 ? -19.480 -3.185 17.753 1.00 62.41 110 PRO A CA 1
ATOM 874 C C . PRO A 1 110 ? -20.072 -3.369 16.342 1.00 62.41 110 PRO A C 1
ATOM 876 O O . PRO A 1 110 ? -20.279 -2.393 15.617 1.00 62.41 110 PRO A O 1
ATOM 879 N N . GLU A 1 111 ? -20.376 -4.618 15.957 1.00 55.81 111 GLU A N 1
ATOM 880 C CA . GLU A 1 111 ? -20.768 -4.999 14.584 1.00 55.81 111 GLU A CA 1
ATOM 881 C C . GLU A 1 111 ? -21.957 -4.205 14.014 1.00 55.81 111 GLU A C 1
ATOM 883 O O . GLU A 1 111 ? -21.970 -3.906 12.818 1.00 55.81 111 GLU A O 1
ATOM 888 N N . GLY A 1 112 ? -22.926 -3.824 14.855 1.00 55.53 112 GLY A N 1
ATOM 889 C CA . GLY A 1 112 ? -24.147 -3.118 14.444 1.00 55.53 112 GLY A CA 1
ATOM 890 C C . GLY A 1 112 ? -23.949 -1.657 14.024 1.00 55.53 112 GLY A C 1
ATOM 891 O O . GLY A 1 112 ? -24.804 -1.107 13.335 1.00 55.53 112 GLY A O 1
ATOM 892 N N . ASP A 1 113 ? -22.812 -1.045 14.373 1.00 59.78 113 ASP A N 1
ATOM 893 C CA . ASP A 1 113 ? -22.563 0.387 14.174 1.00 59.78 113 ASP A CA 1
ATOM 894 C C . ASP A 1 113 ? -21.415 0.689 13.210 1.00 59.78 113 ASP A C 1
ATOM 896 O O . ASP A 1 113 ? -21.074 1.854 13.016 1.00 59.78 113 ASP A O 1
ATOM 900 N N . ARG A 1 114 ? -20.825 -0.315 12.547 1.00 63.81 114 ARG A N 1
ATOM 901 C CA . ARG A 1 114 ? -19.653 -0.118 11.670 1.00 63.81 114 ARG A CA 1
ATOM 902 C C . ARG A 1 114 ? -19.858 0.994 10.638 1.00 63.81 114 ARG A C 1
ATOM 904 O O . ARG A 1 114 ? -18.995 1.849 10.487 1.00 63.81 114 ARG A O 1
ATOM 911 N N . VAL A 1 115 ? -21.019 1.043 9.979 1.00 56.00 115 VAL A N 1
ATOM 912 C CA . VAL A 1 115 ? -21.356 2.084 8.983 1.00 56.00 115 VAL A CA 1
ATOM 913 C C . VAL A 1 115 ? -21.572 3.459 9.634 1.00 56.00 115 VAL A C 1
ATOM 915 O O . VAL A 1 115 ? -21.166 4.482 9.079 1.00 56.00 115 VAL A O 1
ATOM 918 N N . THR A 1 116 ? -22.189 3.498 10.815 1.00 60.78 116 THR A N 1
ATOM 919 C CA . THR A 1 116 ? -22.453 4.724 11.584 1.00 60.78 116 THR A CA 1
ATOM 920 C C . THR A 1 116 ? -21.159 5.322 12.142 1.00 60.78 116 THR A C 1
ATOM 922 O O . THR A 1 116 ? -20.920 6.524 12.002 1.00 60.78 116 THR A O 1
ATOM 925 N N . ASN A 1 117 ? -20.293 4.481 12.708 1.00 63.69 117 ASN A N 1
ATOM 926 C CA . ASN A 1 117 ? -18.967 4.835 13.206 1.00 63.69 117 ASN A CA 1
ATOM 927 C C . ASN A 1 117 ? -18.084 5.350 12.070 1.00 63.69 117 ASN A C 1
ATOM 929 O O . ASN A 1 117 ? -17.426 6.373 12.230 1.00 63.69 117 ASN A O 1
ATOM 933 N N . MET A 1 118 ? -18.168 4.726 10.893 1.00 62.59 118 MET A N 1
ATOM 934 C CA . MET A 1 118 ? -17.434 5.150 9.705 1.00 62.59 118 MET A CA 1
ATOM 935 C C . MET A 1 118 ? -17.820 6.562 9.231 1.00 62.59 118 MET A C 1
ATOM 937 O O . MET A 1 118 ? -16.953 7.385 8.946 1.00 62.59 118 MET A O 1
ATOM 941 N N . LYS A 1 119 ? -19.121 6.887 9.204 1.00 55.81 119 LYS A N 1
ATOM 942 C CA . LYS A 1 119 ? -19.603 8.230 8.825 1.00 55.81 119 LYS A CA 1
ATOM 943 C C . LYS A 1 119 ? -19.167 9.323 9.803 1.00 55.81 119 LYS A C 1
ATOM 945 O O . LYS A 1 119 ? -18.841 10.421 9.364 1.00 55.81 119 LYS A O 1
ATOM 950 N N . LYS A 1 120 ? -19.164 9.041 11.111 1.00 59.12 120 LYS A N 1
ATOM 951 C CA . LYS A 1 120 ? -18.685 9.988 12.137 1.00 59.12 120 LYS A CA 1
ATOM 952 C C . LYS A 1 120 ? -17.186 10.251 11.997 1.00 59.12 120 LYS A C 1
ATOM 954 O O . LYS A 1 120 ? -16.734 11.384 12.114 1.00 59.12 120 LYS A O 1
ATOM 959 N N . LEU A 1 121 ? -16.441 9.202 11.691 1.00 59.62 121 LEU A N 1
ATOM 960 C CA . LEU A 1 121 ? -14.991 9.204 11.641 1.00 59.62 121 LEU A CA 1
ATOM 961 C C . LEU A 1 121 ? -14.425 9.859 10.360 1.00 59.62 121 LEU A C 1
ATOM 963 O O . LEU A 1 121 ? -13.357 10.462 10.406 1.00 59.62 121 LEU A O 1
ATOM 967 N N . LEU A 1 122 ? -15.191 9.910 9.262 1.00 53.84 122 LEU A N 1
ATOM 968 C CA . LEU A 1 122 ? -14.919 10.823 8.135 1.00 53.84 122 LEU A CA 1
ATOM 969 C C . LEU A 1 122 ? -14.903 12.298 8.527 1.00 53.84 122 LEU A C 1
ATOM 971 O O . LEU A 1 122 ? -14.108 13.058 7.983 1.00 53.84 122 LEU A O 1
ATOM 975 N N . GLY A 1 123 ? -15.793 12.702 9.437 1.00 52.34 123 GLY A N 1
ATOM 976 C CA . GLY A 1 123 ? -15.825 14.072 9.944 1.00 52.34 123 GLY A CA 1
ATOM 977 C C . GLY A 1 123 ? -14.497 14.451 10.599 1.00 52.34 123 GLY A C 1
ATOM 978 O O . GLY A 1 123 ? -14.010 15.551 10.374 1.00 52.34 123 GLY A O 1
ATOM 979 N N . SER A 1 124 ? -13.874 13.503 11.311 1.00 52.94 124 SER A N 1
ATOM 980 C CA . SER A 1 124 ? -12.549 13.663 11.923 1.00 52.94 124 SER A CA 1
ATOM 981 C C . SER A 1 124 ? -11.372 13.404 10.981 1.00 52.94 124 SER A C 1
ATOM 983 O O . SER A 1 124 ? -10.269 13.834 11.286 1.00 52.94 124 SER A O 1
ATOM 985 N N . LEU A 1 125 ? -11.565 12.734 9.834 1.00 53.91 125 LEU A N 1
ATOM 986 C CA . LEU A 1 125 ? -10.494 12.570 8.838 1.00 53.91 125 LEU A CA 1
ATOM 987 C C . LEU A 1 125 ? -10.056 13.908 8.232 1.00 53.91 125 LEU A C 1
ATOM 989 O O . LEU A 1 125 ? -8.971 13.964 7.680 1.00 53.91 125 LEU A O 1
ATOM 993 N N . LEU A 1 126 ? -10.865 14.965 8.358 1.00 52.00 126 LEU A N 1
ATOM 994 C CA . LEU A 1 126 ? -10.501 16.334 7.980 1.00 52.00 126 LEU A CA 1
ATOM 995 C C . LEU A 1 126 ? -9.580 17.013 9.012 1.00 52.00 126 LEU A C 1
ATOM 997 O O . LEU A 1 126 ? -8.847 17.935 8.656 1.00 52.00 126 LEU A O 1
ATOM 1001 N N . ASP A 1 127 ? -9.567 16.519 10.254 1.00 56.44 127 ASP A N 1
ATOM 1002 C CA . ASP A 1 127 ? -8.695 16.971 11.341 1.00 56.44 127 ASP A CA 1
ATOM 1003 C C . ASP A 1 127 ? -7.414 16.128 11.351 1.00 56.44 127 ASP A C 1
ATOM 1005 O O . ASP A 1 127 ? -7.095 15.413 12.302 1.00 56.44 127 ASP A O 1
ATOM 1009 N N . HIS A 1 128 ? -6.691 16.159 10.236 1.00 61.00 128 HIS A N 1
ATOM 1010 C CA . HIS A 1 128 ? -5.457 15.404 10.088 1.00 61.00 128 HIS A CA 1
ATOM 1011 C C . HIS A 1 128 ? -4.404 15.876 11.099 1.00 61.00 128 HIS A C 1
ATOM 1013 O O . HIS A 1 128 ? -3.966 17.030 11.079 1.00 61.00 128 HIS A O 1
ATOM 1019 N N . LYS A 1 129 ? -3.968 14.952 11.954 1.00 64.50 129 LYS A N 1
ATOM 1020 C CA . LYS A 1 129 ? -2.878 15.160 12.911 1.00 64.50 129 LYS A CA 1
ATOM 1021 C C . LYS A 1 129 ? -1.584 14.542 12.376 1.00 64.50 129 LYS A C 1
ATOM 1023 O O . LYS A 1 129 ? -1.631 13.598 11.584 1.00 64.50 129 LYS A O 1
ATOM 1028 N N . GLY A 1 130 ? -0.433 15.055 12.809 1.00 62.97 130 GLY A N 1
ATOM 1029 C CA . GLY A 1 130 ? 0.859 14.418 12.510 1.00 62.97 130 GLY A CA 1
ATOM 1030 C C . GLY A 1 130 ? 0.936 13.015 13.124 1.00 62.97 130 GLY A C 1
ATOM 1031 O O . GLY A 1 130 ? 0.270 12.755 14.129 1.00 62.97 130 GLY A O 1
ATOM 1032 N N . ALA A 1 131 ? 1.728 12.102 12.551 1.00 61.97 131 ALA A N 1
ATOM 1033 C CA . ALA A 1 131 ? 1.772 10.711 13.035 1.00 61.97 131 ALA A CA 1
ATOM 1034 C C . ALA A 1 131 ? 2.176 10.610 14.523 1.00 61.97 131 ALA A C 1
ATOM 1036 O O . ALA A 1 131 ? 1.566 9.847 15.271 1.00 61.97 131 ALA A O 1
ATOM 1037 N N . ASP A 1 132 ? 3.106 11.451 14.985 1.00 64.44 132 ASP A N 1
ATOM 1038 C CA . ASP A 1 132 ? 3.539 11.501 16.392 1.00 64.44 132 ASP A CA 1
ATOM 1039 C C . ASP A 1 132 ? 2.416 11.921 17.351 1.00 64.44 132 ASP A C 1
ATOM 1041 O O . ASP A 1 132 ? 2.323 11.435 18.478 1.00 64.44 132 ASP A O 1
ATOM 1045 N N . GLN A 1 133 ? 1.509 12.789 16.893 1.00 68.44 133 GLN A N 1
ATOM 1046 C CA . GLN A 1 133 ? 0.348 13.238 17.671 1.00 68.44 133 GLN A CA 1
ATOM 1047 C C . GLN A 1 133 ? -0.716 12.140 17.815 1.00 68.44 133 GLN A C 1
ATOM 1049 O O . GLN A 1 133 ? -1.641 12.285 18.613 1.00 68.44 133 GLN A O 1
ATOM 1054 N N . LEU A 1 134 ? -0.591 11.059 17.041 1.00 66.06 134 LEU A N 1
ATOM 1055 C CA . LEU A 1 134 ? -1.477 9.902 17.038 1.00 66.06 134 LEU A CA 1
ATOM 1056 C C . LEU A 1 134 ? -0.783 8.627 17.524 1.00 66.06 134 LEU A C 1
ATOM 1058 O O . LEU A 1 134 ? -1.402 7.573 17.474 1.00 66.06 134 LEU A O 1
ATOM 1062 N N . ALA A 1 135 ? 0.454 8.677 18.028 1.00 70.50 135 ALA A N 1
ATOM 1063 C CA . ALA A 1 135 ? 1.228 7.480 18.385 1.00 70.50 135 ALA A CA 1
ATOM 1064 C C . ALA A 1 135 ? 0.467 6.479 19.283 1.00 70.50 135 ALA A C 1
ATOM 1066 O O . ALA A 1 135 ? 0.488 5.273 19.035 1.00 70.50 135 ALA A O 1
ATOM 1067 N N . ALA A 1 136 ? -0.265 6.975 20.289 1.00 74.00 136 ALA A N 1
ATOM 1068 C CA . ALA A 1 136 ? -1.088 6.148 21.182 1.00 74.00 136 ALA A CA 1
ATOM 1069 C C . ALA A 1 136 ? -2.376 5.615 20.523 1.00 74.00 136 ALA A C 1
ATOM 1071 O O . ALA A 1 136 ? -2.978 4.657 20.998 1.00 74.00 136 ALA A O 1
ATOM 1072 N N . GLU A 1 137 ? -2.811 6.259 19.445 1.00 78.38 137 GLU A N 1
ATOM 1073 C CA . GLU A 1 137 ? -4.035 5.972 18.704 1.00 78.38 137 GLU A CA 1
ATOM 1074 C C . GLU A 1 137 ? -3.798 5.028 17.516 1.00 78.38 137 GLU A C 1
ATOM 1076 O O . GLU A 1 137 ? -4.729 4.334 17.105 1.00 78.38 137 GLU A O 1
ATOM 1081 N N . ILE A 1 138 ? -2.574 5.002 16.976 1.00 83.00 138 ILE A N 1
ATOM 1082 C CA . ILE A 1 138 ? -2.171 4.175 15.837 1.00 83.00 138 ILE A CA 1
ATOM 1083 C C . ILE A 1 138 ? -2.269 2.679 16.213 1.00 83.00 138 ILE A C 1
ATOM 1085 O O . ILE A 1 138 ? -1.737 2.282 17.258 1.00 83.00 138 ILE A O 1
ATOM 1089 N N . PRO A 1 139 ? -2.907 1.834 15.376 1.00 86.38 139 PRO A N 1
ATOM 1090 C CA . PRO A 1 139 ? -2.967 0.385 15.571 1.00 86.38 139 PRO A CA 1
ATOM 1091 C C . PRO A 1 139 ? -1.576 -0.253 15.662 1.00 86.38 139 PRO A C 1
ATOM 1093 O O . PRO A 1 139 ? -0.619 0.253 15.085 1.00 86.38 139 PRO A O 1
ATOM 1096 N N . ASP A 1 140 ? -1.462 -1.397 16.337 1.00 87.62 140 ASP A N 1
ATOM 1097 C CA . ASP A 1 140 ? -0.179 -2.108 16.504 1.00 87.62 140 ASP A CA 1
ATOM 1098 C C . ASP A 1 140 ? 0.372 -2.707 15.199 1.00 87.62 140 ASP A C 1
ATOM 1100 O O . ASP A 1 140 ? 1.532 -3.107 15.129 1.00 87.62 140 ASP A O 1
ATOM 1104 N N . GLU A 1 141 ? -0.437 -2.724 14.143 1.00 89.50 141 GLU A N 1
ATOM 1105 C CA . GLU A 1 141 ? -0.093 -3.281 12.843 1.00 89.50 141 GLU A CA 1
ATOM 1106 C C . GLU A 1 141 ? -0.449 -2.325 11.700 1.00 89.50 141 GLU A C 1
ATOM 1108 O O . GLU A 1 141 ? -1.423 -1.569 11.756 1.00 89.50 141 GLU A O 1
ATOM 1113 N N . LEU A 1 142 ? 0.330 -2.407 10.624 1.00 91.94 142 LEU A N 1
ATOM 1114 C CA . LEU A 1 142 ? -0.064 -1.934 9.300 1.00 91.94 142 LEU A CA 1
ATOM 1115 C C . LEU A 1 142 ? -0.901 -3.004 8.582 1.00 91.94 142 LEU A C 1
ATOM 1117 O O . LEU A 1 142 ? -0.890 -4.166 8.993 1.00 91.94 142 LEU A O 1
ATOM 1121 N N . PRO A 1 143 ? -1.589 -2.663 7.474 1.00 92.75 143 PRO A N 1
ATOM 1122 C CA . PRO A 1 143 ? -2.155 -3.690 6.614 1.00 92.75 143 PRO A CA 1
ATOM 1123 C C . PRO A 1 143 ? -1.052 -4.657 6.178 1.00 92.75 143 PRO A C 1
ATOM 1125 O O . PRO A 1 143 ? 0.008 -4.225 5.723 1.00 92.75 143 PRO A O 1
ATOM 1128 N N . ALA A 1 144 ? -1.322 -5.959 6.259 1.00 93.25 144 ALA A N 1
ATOM 1129 C CA . ALA A 1 144 ? -0.366 -6.991 5.862 1.00 93.25 144 ALA A CA 1
ATOM 1130 C C . ALA A 1 144 ? -0.005 -6.902 4.371 1.00 93.25 144 ALA A C 1
ATOM 1132 O O . ALA 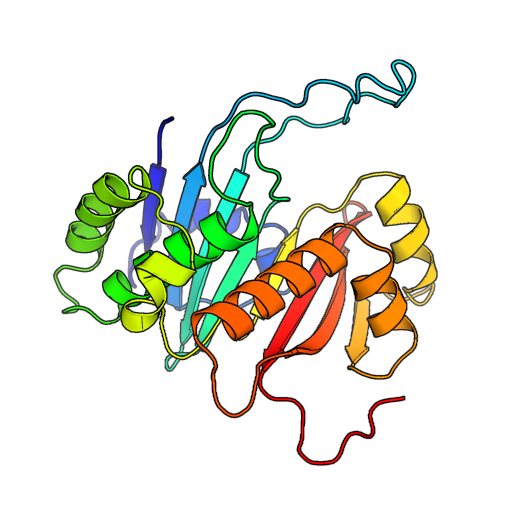A 1 144 ? 1.035 -7.401 3.944 1.00 93.25 144 ALA A O 1
ATOM 1133 N N . ARG A 1 145 ? -0.878 -6.280 3.567 1.00 94.94 145 ARG A N 1
ATOM 1134 C CA . ARG A 1 145 ? -0.676 -6.053 2.136 1.00 94.94 145 ARG A CA 1
ATOM 1135 C C . ARG A 1 145 ? -1.030 -4.632 1.746 1.00 94.94 145 ARG A C 1
ATOM 1137 O O . ARG A 1 145 ? -2.108 -4.141 2.081 1.00 94.94 145 ARG A O 1
ATOM 1144 N N . ILE A 1 146 ? -0.157 -4.011 0.964 1.00 93.81 146 ILE A N 1
ATOM 1145 C CA . ILE A 1 146 ? -0.402 -2.712 0.343 1.00 93.81 146 ILE A CA 1
ATOM 1146 C C . ILE A 1 146 ? -0.320 -2.880 -1.173 1.00 93.81 146 ILE A C 1
ATOM 1148 O O . ILE A 1 146 ? 0.743 -3.145 -1.729 1.00 93.81 146 ILE A O 1
ATOM 1152 N N . TYR A 1 147 ? -1.451 -2.722 -1.851 1.00 92.44 147 TYR A N 1
ATOM 1153 C CA . TYR A 1 147 ? -1.544 -2.769 -3.303 1.00 92.44 147 TYR A CA 1
ATOM 1154 C C . TYR A 1 147 ? -1.348 -1.374 -3.901 1.00 92.44 147 TYR A C 1
ATOM 1156 O O . TYR A 1 147 ? -1.911 -0.394 -3.416 1.00 92.44 147 TYR A O 1
ATOM 1164 N N . ARG A 1 148 ? -0.602 -1.284 -5.000 1.00 88.31 148 ARG A N 1
ATOM 1165 C CA . ARG A 1 148 ? -0.496 -0.111 -5.873 1.00 88.31 148 ARG A CA 1
ATOM 1166 C C . ARG A 1 148 ? -1.050 -0.484 -7.237 1.00 88.31 148 ARG A C 1
ATOM 1168 O O . ARG A 1 148 ? -0.709 -1.539 -7.767 1.00 88.31 148 ARG A O 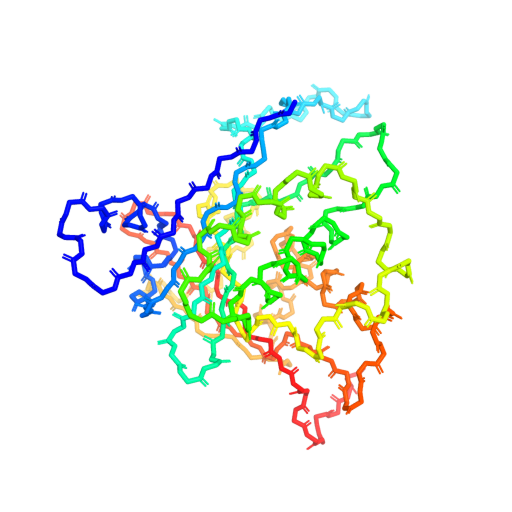1
ATOM 1175 N N . GLN A 1 149 ? -1.914 0.360 -7.784 1.00 83.19 149 GLN A N 1
ATOM 1176 C CA . GLN A 1 149 ? -2.687 0.028 -8.980 1.00 83.19 149 GLN A CA 1
ATOM 1177 C C . GLN A 1 149 ? -2.527 1.057 -10.095 1.00 83.19 149 GLN A C 1
ATOM 1179 O O . GLN A 1 149 ? -2.323 2.238 -9.818 1.00 83.19 149 GLN A O 1
ATOM 1184 N N . ASN A 1 150 ? -2.715 0.608 -11.339 1.00 71.69 150 ASN A N 1
ATOM 1185 C CA . ASN A 1 150 ? -2.706 1.431 -12.558 1.00 71.69 150 ASN A CA 1
ATOM 1186 C C . ASN A 1 150 ? -1.394 2.193 -12.790 1.00 71.69 150 ASN A C 1
ATOM 1188 O O . ASN A 1 150 ? -1.394 3.341 -13.244 1.00 71.69 150 ASN A O 1
ATOM 1192 N N . ILE A 1 151 ? -0.269 1.551 -12.493 1.00 73.50 151 ILE A N 1
ATOM 1193 C CA . ILE A 1 151 ? 1.055 2.121 -12.706 1.00 73.50 151 ILE A CA 1
ATOM 1194 C C . ILE A 1 151 ? 1.329 2.094 -14.214 1.00 73.50 151 ILE A C 1
ATOM 1196 O O . ILE A 1 151 ? 1.607 1.049 -14.801 1.00 73.50 151 ILE A O 1
ATOM 1200 N N . SER A 1 152 ? 1.175 3.251 -14.852 1.00 64.25 152 SER A N 1
ATOM 1201 C CA . SER A 1 152 ? 1.208 3.396 -16.316 1.00 64.25 152 SER A CA 1
ATOM 1202 C C . SER A 1 152 ? 2.153 4.499 -16.805 1.00 64.25 152 SER A C 1
ATOM 1204 O O . SER A 1 152 ? 2.383 4.612 -18.007 1.00 64.25 152 SER A O 1
ATOM 1206 N N . GLY A 1 153 ? 2.744 5.283 -15.895 1.00 66.12 153 GLY A N 1
ATOM 1207 C CA . GLY A 1 153 ? 3.713 6.326 -16.238 1.00 66.12 153 GLY A CA 1
ATOM 1208 C C . GLY A 1 153 ? 4.972 5.756 -16.899 1.00 66.12 153 GLY A C 1
ATOM 1209 O O . GLY A 1 153 ? 5.482 4.717 -16.477 1.00 66.12 153 GLY A O 1
ATOM 1210 N N . GLY A 1 154 ? 5.491 6.445 -17.921 1.00 68.81 154 GLY A N 1
ATOM 1211 C CA . GLY A 1 154 ? 6.616 5.963 -18.734 1.00 68.81 154 GLY A CA 1
ATOM 1212 C C . GLY A 1 154 ? 7.876 5.631 -17.927 1.00 68.81 154 GLY A C 1
ATOM 1213 O O . GLY A 1 154 ? 8.495 4.598 -18.165 1.00 68.81 154 GLY A O 1
ATOM 1214 N N . SER A 1 155 ? 8.207 6.440 -16.915 1.00 69.38 155 SER A N 1
ATOM 1215 C CA . SER A 1 155 ? 9.339 6.180 -16.012 1.00 69.38 155 SER A CA 1
ATOM 1216 C C . SER A 1 155 ? 9.153 4.902 -15.194 1.00 69.38 155 SER A C 1
ATOM 1218 O O . SER A 1 155 ? 10.064 4.088 -15.103 1.00 69.38 155 SER A O 1
ATOM 1220 N N . ALA A 1 156 ? 7.956 4.684 -14.647 1.00 69.19 156 ALA A N 1
ATOM 1221 C CA . ALA A 1 156 ? 7.653 3.475 -13.896 1.00 69.19 156 ALA A CA 1
ATOM 1222 C C . ALA A 1 156 ? 7.679 2.233 -14.795 1.00 69.19 156 ALA A C 1
ATOM 1224 O O . ALA A 1 156 ? 8.187 1.199 -14.376 1.00 69.19 156 ALA A O 1
ATOM 1225 N N . ARG A 1 157 ? 7.194 2.331 -16.039 1.00 75.06 157 ARG A N 1
ATOM 1226 C CA . ARG A 1 157 ? 7.281 1.234 -17.016 1.00 75.06 157 ARG A CA 1
ATOM 1227 C C . ARG A 1 157 ? 8.726 0.885 -17.357 1.00 75.06 157 ARG A C 1
ATOM 1229 O O . ARG A 1 157 ? 9.074 -0.285 -17.312 1.00 75.06 157 ARG A O 1
ATOM 1236 N N . ALA A 1 158 ? 9.578 1.882 -17.597 1.00 82.50 158 ALA A N 1
ATOM 1237 C CA . ALA A 1 158 ? 10.996 1.658 -17.881 1.00 82.50 158 ALA A CA 1
ATOM 1238 C C . ALA A 1 158 ? 11.717 0.889 -16.759 1.00 82.50 158 ALA A C 1
ATOM 1240 O O . ALA A 1 158 ? 12.592 0.078 -17.048 1.00 82.50 158 ALA A O 1
ATOM 1241 N N . THR A 1 159 ? 11.322 1.103 -15.499 1.00 84.06 159 THR A N 1
ATOM 1242 C CA . THR A 1 159 ? 11.841 0.336 -14.359 1.00 84.06 159 THR A CA 1
ATOM 1243 C C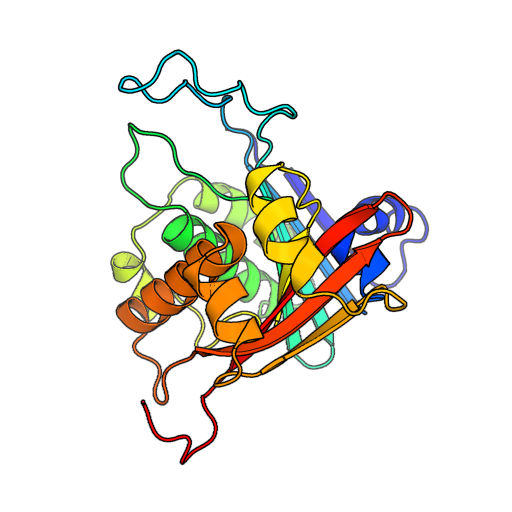 . THR A 1 159 ? 11.169 -1.029 -14.208 1.00 84.06 159 THR A C 1
ATOM 1245 O O . THR A 1 159 ? 11.853 -1.988 -13.884 1.00 84.06 159 THR A O 1
ATOM 1248 N N . LEU A 1 160 ? 9.850 -1.146 -14.412 1.00 88.94 160 LEU A N 1
ATOM 1249 C CA . LEU A 1 160 ? 9.084 -2.363 -14.104 1.00 88.94 160 LEU A CA 1
ATOM 1250 C C . LEU A 1 160 ? 9.073 -3.407 -15.232 1.00 88.94 160 LEU A C 1
ATOM 1252 O O . LEU A 1 160 ? 9.131 -4.600 -14.936 1.00 88.94 160 LEU A O 1
ATOM 1256 N N . ASP A 1 161 ? 9.011 -2.995 -16.503 1.00 89.81 161 ASP A N 1
ATOM 1257 C CA . ASP A 1 161 ? 8.999 -3.908 -17.659 1.00 89.81 161 ASP A CA 1
ATOM 1258 C C . ASP A 1 161 ? 10.204 -4.870 -17.661 1.00 89.81 161 ASP A C 1
ATOM 1260 O O . ASP A 1 161 ? 9.985 -6.071 -17.830 1.00 89.81 161 ASP A O 1
ATOM 1264 N N . PRO A 1 162 ? 11.455 -4.423 -17.416 1.00 92.56 162 PRO A N 1
ATOM 1265 C CA . PRO A 1 162 ? 12.613 -5.320 -17.388 1.00 92.56 162 PRO A CA 1
ATOM 1266 C C . PRO A 1 162 ? 12.594 -6.353 -16.253 1.00 92.56 162 PRO A C 1
ATOM 1268 O O . PRO A 1 162 ? 13.316 -7.346 -16.326 1.00 92.56 162 PRO A O 1
ATOM 1271 N N . LEU A 1 163 ? 11.802 -6.129 -15.197 1.00 92.12 163 LEU A N 1
ATOM 1272 C CA . LEU A 1 163 ? 11.743 -7.024 -14.035 1.00 92.12 163 LEU A CA 1
ATOM 1273 C C . LEU A 1 163 ? 10.855 -8.240 -14.285 1.00 92.12 163 LEU A C 1
ATOM 1275 O O . LEU A 1 163 ? 11.026 -9.263 -13.611 1.00 92.12 163 LEU A O 1
ATOM 1279 N N . LEU A 1 164 ? 9.918 -8.124 -15.232 1.00 91.31 164 LEU A N 1
ATOM 1280 C CA . LEU A 1 164 ? 9.065 -9.224 -15.652 1.00 91.31 164 LEU A CA 1
ATOM 1281 C C . LEU A 1 164 ? 9.819 -10.167 -16.599 1.00 91.31 164 LEU A C 1
ATOM 1283 O O . LEU A 1 164 ? 10.412 -9.720 -17.585 1.00 91.31 164 LEU A O 1
ATOM 1287 N N . PRO A 1 165 ? 9.752 -11.489 -16.369 1.00 87.38 165 PRO A N 1
ATOM 1288 C CA . PRO A 1 165 ? 10.150 -12.458 -17.382 1.00 87.38 165 PRO A CA 1
ATOM 1289 C C . PRO A 1 165 ? 9.345 -12.235 -18.672 1.00 87.38 165 PRO A C 1
ATOM 1291 O O . PRO A 1 165 ? 8.145 -11.974 -18.621 1.00 87.38 165 PRO A O 1
ATOM 1294 N N . ARG A 1 166 ? 9.987 -12.349 -19.845 1.00 81.19 166 ARG A N 1
ATOM 1295 C CA . ARG A 1 166 ? 9.374 -12.002 -21.150 1.00 81.19 166 ARG A CA 1
ATOM 1296 C C . ARG A 1 166 ? 8.044 -12.710 -21.427 1.00 81.19 166 ARG A C 1
ATOM 1298 O O . ARG A 1 166 ? 7.182 -12.139 -22.090 1.00 81.19 166 ARG A O 1
ATOM 1305 N N . GLU A 1 167 ? 7.900 -13.936 -20.937 1.00 86.12 167 GLU A N 1
ATOM 1306 C CA . GLU A 1 167 ? 6.725 -14.787 -21.157 1.00 86.12 167 GLU A CA 1
ATOM 1307 C C . GLU A 1 167 ? 5.726 -14.741 -19.992 1.00 86.12 167 GLU A C 1
ATOM 1309 O O . GLU A 1 167 ? 4.626 -15.282 -20.094 1.00 86.12 167 GLU A O 1
ATOM 1314 N N . GLU A 1 168 ? 6.070 -14.060 -18.897 1.00 89.75 168 GLU A N 1
ATOM 1315 C CA . GLU A 1 168 ? 5.246 -14.003 -17.697 1.00 89.75 168 GLU A CA 1
ATOM 1316 C C . GLU A 1 168 ? 4.543 -12.649 -17.564 1.00 89.75 168 GLU A C 1
ATOM 1318 O O . GLU A 1 168 ? 5.035 -11.591 -17.960 1.00 89.75 168 GLU A O 1
ATOM 1323 N N . GLN A 1 169 ? 3.337 -12.684 -16.999 1.00 90.50 169 GLN A N 1
ATOM 1324 C CA . GLN A 1 169 ? 2.569 -11.477 -16.679 1.00 90.50 169 GLN A CA 1
ATOM 1325 C C . GLN A 1 169 ? 2.761 -11.046 -15.227 1.00 90.50 169 GLN A C 1
ATOM 1327 O O . GLN A 1 169 ? 2.167 -10.065 -14.794 1.00 90.50 169 GLN A O 1
ATOM 1332 N N . TRP A 1 170 ? 3.554 -11.774 -14.448 1.00 94.75 170 TRP A N 1
ATOM 1333 C CA . TRP A 1 170 ? 3.810 -11.447 -13.057 1.00 94.75 170 TRP A CA 1
ATOM 1334 C C . TRP A 1 170 ? 5.164 -11.992 -12.617 1.00 94.75 170 TRP A C 1
ATOM 1336 O O . TRP A 1 170 ? 5.736 -12.854 -13.271 1.00 94.75 170 TRP A O 1
ATOM 1346 N N . VAL A 1 171 ? 5.675 -11.466 -11.510 1.00 95.38 171 VAL A N 1
ATOM 1347 C CA . VAL A 1 171 ? 6.852 -11.995 -10.823 1.00 95.38 171 VAL A CA 1
ATOM 1348 C C . VAL A 1 171 ? 6.739 -11.685 -9.334 1.00 95.38 171 VAL A C 1
ATOM 1350 O O . VAL A 1 171 ? 6.304 -10.594 -8.951 1.00 95.38 171 VAL A O 1
ATOM 1353 N N . ASP A 1 172 ? 7.104 -12.646 -8.491 1.00 96.12 172 ASP A N 1
ATOM 1354 C CA . ASP A 1 172 ? 7.263 -12.407 -7.057 1.00 96.12 172 ASP A CA 1
ATOM 1355 C C . ASP A 1 172 ? 8.645 -11.804 -6.770 1.00 96.12 172 ASP A C 1
ATOM 1357 O O . ASP A 1 172 ? 9.626 -12.076 -7.465 1.00 96.12 172 ASP A O 1
ATOM 1361 N N . PHE A 1 173 ? 8.718 -10.978 -5.733 1.00 94.56 173 PHE A N 1
ATOM 1362 C CA . PHE A 1 173 ? 9.965 -10.419 -5.219 1.00 94.56 173 PHE A CA 1
ATOM 1363 C C . PHE A 1 173 ? 9.999 -10.554 -3.698 1.00 94.56 173 PHE A C 1
ATOM 1365 O O . PHE A 1 173 ? 8.967 -10.513 -3.030 1.00 94.56 173 PHE A O 1
ATOM 1372 N N . SER A 1 174 ? 11.187 -10.735 -3.140 1.00 94.31 174 SER A N 1
ATOM 1373 C CA . SER A 1 174 ? 11.424 -10.951 -1.714 1.00 94.31 174 SER A CA 1
ATOM 1374 C C . SER A 1 174 ? 12.533 -10.040 -1.215 1.00 94.31 174 SER A C 1
ATOM 1376 O O . SER A 1 174 ? 13.477 -9.726 -1.937 1.00 94.31 174 SER A O 1
ATOM 1378 N N . LYS A 1 175 ? 12.436 -9.614 0.046 1.00 89.69 175 LYS A N 1
ATOM 1379 C CA . LYS A 1 175 ? 13.462 -8.788 0.686 1.00 89.69 175 LYS A CA 1
ATOM 1380 C C . LYS A 1 175 ? 14.838 -9.442 0.532 1.00 89.69 175 LYS A C 1
ATOM 1382 O O . LYS A 1 175 ? 15.018 -10.593 0.923 1.00 89.69 175 LYS A O 1
ATOM 1387 N N . GLY A 1 176 ? 15.791 -8.683 -0.003 1.00 85.00 176 GLY A N 1
ATOM 1388 C CA . GLY A 1 176 ? 17.164 -9.133 -0.246 1.00 85.00 176 GLY A CA 1
ATOM 1389 C C . GLY A 1 176 ? 17.449 -9.586 -1.680 1.00 85.00 176 GLY A C 1
ATOM 1390 O O . GLY A 1 176 ? 18.614 -9.801 -2.004 1.00 85.00 176 GLY A O 1
ATOM 1391 N N . ASP A 1 177 ? 16.439 -9.701 -2.550 1.00 90.06 177 ASP A N 1
ATOM 1392 C CA . ASP A 1 177 ? 16.671 -9.897 -3.983 1.00 90.06 177 ASP A CA 1
ATOM 1393 C C . ASP A 1 177 ? 16.788 -8.564 -4.750 1.00 90.06 177 ASP A C 1
ATOM 1395 O O . ASP A 1 177 ? 16.358 -7.501 -4.294 1.00 90.06 177 ASP A O 1
ATOM 1399 N N . HIS A 1 178 ? 17.388 -8.624 -5.943 1.00 91.06 178 HIS A N 1
ATOM 1400 C CA . HIS A 1 178 ? 17.606 -7.442 -6.781 1.00 91.06 178 HIS A CA 1
ATOM 1401 C C . HIS A 1 178 ? 16.292 -6.765 -7.206 1.00 91.06 178 HIS A C 1
ATOM 1403 O O . HIS A 1 178 ? 16.231 -5.542 -7.291 1.00 91.06 178 HIS A O 1
ATOM 1409 N N . ARG A 1 179 ? 15.216 -7.535 -7.428 1.00 93.12 179 ARG A N 1
ATOM 1410 C CA . ARG A 1 179 ? 13.919 -6.982 -7.851 1.00 93.12 179 ARG A CA 1
ATOM 1411 C C . ARG A 1 179 ? 13.270 -6.182 -6.732 1.00 93.12 179 ARG A C 1
ATOM 1413 O O . ARG A 1 179 ? 12.707 -5.126 -6.991 1.00 93.12 179 ARG A O 1
ATOM 1420 N N . HIS A 1 180 ? 13.346 -6.668 -5.497 1.00 92.94 180 HIS A N 1
ATOM 1421 C CA . HIS A 1 180 ? 12.871 -5.974 -4.310 1.00 92.94 180 HIS A CA 1
ATOM 1422 C C . HIS A 1 180 ? 13.589 -4.641 -4.164 1.00 92.94 180 HIS A C 1
ATOM 1424 O O . HIS A 1 180 ? 12.913 -3.624 -4.009 1.00 92.94 180 HIS A O 1
ATOM 1430 N N . GLN A 1 181 ? 14.916 -4.629 -4.314 1.00 90.25 181 GLN A N 1
ATOM 1431 C CA . GLN A 1 181 ? 15.692 -3.395 -4.290 1.00 90.25 181 GLN A CA 1
ATOM 1432 C C . GLN A 1 181 ? 15.231 -2.427 -5.389 1.00 90.25 181 GLN A C 1
ATOM 1434 O O . GLN A 1 181 ? 14.801 -1.319 -5.082 1.00 90.25 181 GLN A O 1
ATOM 1439 N N . GLN A 1 182 ? 15.198 -2.858 -6.653 1.00 91.44 182 GLN A N 1
ATOM 1440 C CA . GLN A 1 182 ? 14.783 -1.996 -7.767 1.00 91.44 182 GLN A CA 1
ATOM 1441 C C . GLN A 1 182 ? 13.353 -1.467 -7.600 1.00 91.44 182 GLN A C 1
ATOM 1443 O O . GLN A 1 182 ? 13.086 -0.277 -7.768 1.00 91.44 182 GLN A O 1
ATOM 1448 N N . ILE A 1 183 ? 12.407 -2.318 -7.202 1.00 91.06 183 ILE A N 1
ATOM 1449 C CA . ILE A 1 183 ? 11.023 -1.893 -6.991 1.00 91.06 183 ILE A CA 1
ATOM 1450 C C . ILE A 1 183 ? 10.947 -0.881 -5.848 1.00 91.06 183 ILE A C 1
ATOM 1452 O O . ILE A 1 183 ? 10.305 0.158 -6.014 1.00 91.06 183 ILE A O 1
ATOM 1456 N N . THR A 1 184 ? 11.569 -1.158 -4.700 1.00 87.06 184 THR A N 1
ATOM 1457 C CA . THR A 1 184 ? 11.445 -0.320 -3.497 1.00 87.06 184 THR A CA 1
ATOM 1458 C C . THR A 1 184 ? 12.251 0.978 -3.572 1.00 87.06 184 THR A C 1
ATOM 1460 O O . THR A 1 184 ? 11.776 2.001 -3.077 1.00 87.06 184 THR A O 1
ATOM 1463 N N . GLU A 1 185 ? 13.404 0.977 -4.242 1.00 85.12 185 GLU A N 1
ATOM 1464 C CA . GLU A 1 185 ? 14.352 2.098 -4.277 1.00 85.12 185 GLU A CA 1
ATOM 1465 C C . GLU A 1 185 ? 14.324 2.904 -5.574 1.00 85.12 185 GLU A C 1
ATOM 1467 O O . GLU A 1 185 ? 14.789 4.043 -5.580 1.00 85.12 185 GLU A O 1
ATOM 1472 N N . GLU A 1 186 ? 13.770 2.383 -6.670 1.00 82.62 186 GLU A N 1
ATOM 1473 C CA . GLU A 1 186 ? 13.785 3.090 -7.960 1.00 82.62 186 GLU A CA 1
ATOM 1474 C C . GLU A 1 186 ? 12.391 3.532 -8.406 1.00 82.62 186 GLU A C 1
ATOM 1476 O O . GLU A 1 186 ? 12.256 4.559 -9.073 1.00 82.62 186 GLU A O 1
ATOM 1481 N N . THR A 1 187 ? 11.325 2.860 -7.958 1.00 80.81 187 THR A N 1
ATOM 1482 C CA . THR A 1 187 ? 9.952 3.259 -8.304 1.00 80.81 187 THR A CA 1
ATOM 1483 C C . THR A 1 187 ? 9.347 4.197 -7.262 1.00 80.81 187 THR A C 1
ATOM 1485 O O . THR A 1 187 ? 9.536 4.030 -6.056 1.00 80.81 187 THR A O 1
ATOM 1488 N N . ILE A 1 188 ? 8.540 5.172 -7.698 1.00 78.69 188 ILE A N 1
ATOM 1489 C CA . ILE A 1 188 ? 7.838 6.070 -6.762 1.00 78.69 188 ILE A CA 1
ATOM 1490 C C . ILE A 1 188 ? 6.866 5.285 -5.863 1.00 78.69 188 ILE A C 1
ATOM 1492 O O . ILE A 1 188 ? 6.736 5.567 -4.673 1.00 78.69 188 ILE A O 1
ATOM 1496 N N . ASN A 1 189 ? 6.224 4.255 -6.414 1.00 82.06 189 ASN A N 1
ATOM 1497 C CA . ASN A 1 189 ? 5.309 3.373 -5.693 1.00 82.06 189 ASN A CA 1
ATOM 1498 C C . ASN A 1 189 ? 6.010 2.581 -4.578 1.00 82.06 189 ASN A C 1
ATOM 1500 O O . ASN A 1 189 ? 5.468 2.454 -3.476 1.00 82.06 189 ASN A O 1
ATOM 1504 N N . GLY A 1 190 ? 7.223 2.095 -4.842 1.00 86.06 190 GLY A N 1
ATOM 1505 C CA . GLY A 1 190 ? 8.084 1.462 -3.850 1.00 86.06 190 GLY A CA 1
ATOM 1506 C C . GLY A 1 190 ? 8.537 2.439 -2.774 1.00 86.06 190 GLY A C 1
ATOM 1507 O O . GLY A 1 190 ? 8.241 2.215 -1.602 1.00 86.06 190 GLY A O 1
ATOM 1508 N N . LYS A 1 191 ? 9.125 3.574 -3.174 1.00 83.94 191 LYS A N 1
ATOM 1509 C CA . LYS A 1 191 ? 9.594 4.628 -2.256 1.00 83.94 191 LYS A CA 1
ATOM 1510 C C . LYS A 1 191 ? 8.490 5.127 -1.332 1.00 83.94 191 LYS A C 1
ATOM 1512 O O . LYS A 1 191 ? 8.684 5.240 -0.127 1.00 83.94 191 LYS A O 1
ATOM 1517 N N . SER A 1 192 ? 7.306 5.391 -1.885 1.00 81.62 192 SER A N 1
ATOM 1518 C CA . SER A 1 192 ? 6.143 5.832 -1.112 1.00 81.62 192 SER A CA 1
ATOM 1519 C C . SER A 1 192 ? 5.711 4.773 -0.095 1.00 81.62 192 SER A C 1
ATOM 1521 O O . SER A 1 192 ? 5.407 5.111 1.044 1.00 81.62 192 SER A O 1
ATOM 1523 N N . THR A 1 193 ? 5.702 3.491 -0.476 1.00 88.50 193 THR A N 1
ATOM 1524 C CA . THR A 1 193 ? 5.348 2.399 0.449 1.00 88.50 193 THR A CA 1
ATOM 1525 C C . THR A 1 193 ? 6.401 2.237 1.543 1.00 88.50 193 THR A C 1
ATOM 1527 O O . THR A 1 193 ? 6.046 2.099 2.710 1.00 88.50 193 THR A O 1
ATOM 1530 N N . ALA A 1 194 ? 7.686 2.332 1.195 1.00 87.50 194 ALA A N 1
ATOM 1531 C CA . ALA A 1 194 ? 8.778 2.294 2.161 1.00 87.50 194 ALA A CA 1
ATOM 1532 C C . ALA A 1 194 ? 8.681 3.452 3.166 1.00 87.50 194 ALA A C 1
ATOM 1534 O O . ALA A 1 194 ? 8.816 3.233 4.367 1.00 87.50 194 ALA A O 1
ATOM 1535 N N . HIS A 1 195 ? 8.354 4.661 2.698 1.00 83.75 195 HIS A N 1
ATOM 1536 C CA . HIS A 1 195 ? 8.168 5.819 3.569 1.00 83.75 195 HIS A CA 1
ATOM 1537 C C . HIS A 1 195 ? 6.964 5.663 4.505 1.00 83.75 195 HIS A C 1
ATOM 1539 O O . HIS A 1 195 ? 7.052 6.059 5.659 1.00 83.75 195 HIS A O 1
ATOM 1545 N N . ILE A 1 196 ? 5.858 5.057 4.056 1.00 86.44 196 ILE A N 1
ATOM 1546 C CA . ILE A 1 196 ? 4.716 4.741 4.933 1.00 86.44 196 ILE A CA 1
ATOM 1547 C C . ILE A 1 196 ? 5.145 3.817 6.074 1.00 86.44 196 ILE A C 1
ATOM 1549 O O . ILE A 1 196 ? 4.825 4.082 7.232 1.00 86.44 196 ILE A O 1
ATOM 1553 N N . VAL A 1 197 ? 5.885 2.752 5.752 1.00 90.50 197 VAL A N 1
ATOM 1554 C CA . VAL A 1 197 ? 6.385 1.796 6.750 1.00 90.50 197 VAL A CA 1
ATOM 1555 C C . VAL A 1 197 ? 7.354 2.476 7.719 1.00 90.50 197 VAL A C 1
ATOM 1557 O O . VAL A 1 197 ? 7.244 2.270 8.925 1.00 90.50 197 VAL A O 1
ATOM 1560 N N . ALA A 1 198 ? 8.255 3.324 7.216 1.00 86.69 198 ALA A N 1
ATOM 1561 C CA . ALA A 1 198 ? 9.180 4.093 8.044 1.00 86.69 198 ALA A CA 1
ATOM 1562 C C . ALA A 1 198 ? 8.437 5.048 8.993 1.00 86.69 198 ALA A C 1
ATOM 1564 O O . ALA A 1 198 ? 8.620 4.959 10.200 1.00 86.69 198 ALA A O 1
ATOM 1565 N N . THR A 1 199 ? 7.516 5.871 8.475 1.00 83.62 199 THR A N 1
ATOM 1566 C CA . THR A 1 199 ? 6.712 6.796 9.294 1.00 83.62 199 THR A CA 1
ATOM 1567 C C . THR A 1 199 ? 5.909 6.054 10.365 1.00 83.62 199 THR A C 1
ATOM 1569 O O . THR A 1 199 ? 5.803 6.526 11.493 1.00 83.62 199 THR A O 1
ATOM 1572 N N . PHE A 1 200 ? 5.358 4.878 10.044 1.00 89.00 200 PHE A N 1
ATOM 1573 C CA . PHE A 1 200 ? 4.677 4.051 11.038 1.00 89.00 200 PHE A CA 1
ATOM 1574 C C . PHE A 1 200 ? 5.636 3.556 12.124 1.00 89.00 200 PHE A C 1
ATOM 1576 O O . PHE A 1 200 ? 5.319 3.666 13.306 1.00 89.00 200 PHE A O 1
ATOM 1583 N N . ASN A 1 201 ? 6.803 3.028 11.745 1.00 88.38 201 ASN A N 1
ATOM 1584 C CA . ASN A 1 201 ? 7.794 2.546 12.704 1.00 88.38 201 ASN A CA 1
ATOM 1585 C C . ASN A 1 201 ? 8.300 3.670 13.618 1.00 88.38 201 ASN A C 1
ATOM 1587 O O . ASN A 1 201 ? 8.459 3.438 14.813 1.00 88.38 201 ASN A O 1
ATOM 1591 N N . ASP A 1 202 ? 8.499 4.875 13.088 1.00 86.31 202 ASP A N 1
ATOM 1592 C CA . ASP A 1 202 ? 8.961 6.027 13.866 1.00 86.31 202 ASP A CA 1
ATOM 1593 C C . ASP A 1 202 ? 7.912 6.475 14.893 1.00 86.31 202 ASP A C 1
ATOM 1595 O O . ASP A 1 202 ? 8.239 6.696 16.064 1.00 86.31 202 ASP A O 1
ATOM 1599 N N . ALA A 1 203 ? 6.643 6.536 14.475 1.00 84.12 203 ALA A N 1
ATOM 1600 C CA . ALA A 1 203 ? 5.539 6.973 15.323 1.00 84.12 203 ALA A CA 1
ATOM 1601 C C . ALA A 1 203 ? 5.131 5.913 16.360 1.00 84.12 203 ALA A C 1
ATOM 1603 O O . ALA A 1 203 ? 4.962 6.220 17.540 1.00 84.12 203 ALA A O 1
ATOM 1604 N N . LYS A 1 204 ? 4.961 4.654 15.934 1.00 86.69 204 LYS A N 1
ATOM 1605 C CA . LYS A 1 204 ? 4.426 3.565 16.770 1.00 86.69 204 LYS A CA 1
ATOM 1606 C C . LYS A 1 204 ? 5.509 2.786 17.517 1.00 86.69 204 LYS A C 1
ATOM 1608 O O . LYS A 1 204 ? 5.217 2.186 18.549 1.00 86.69 204 LYS A O 1
ATOM 1613 N N . LYS A 1 205 ? 6.745 2.793 17.009 1.00 86.38 205 LYS A N 1
ATOM 1614 C CA . LYS A 1 205 ? 7.903 2.056 17.548 1.00 86.38 205 LYS A CA 1
ATOM 1615 C C . LYS A 1 205 ? 7.585 0.587 17.870 1.00 86.38 205 LYS A C 1
ATOM 1617 O O . LYS A 1 205 ? 7.856 0.138 18.986 1.00 86.38 205 LYS A O 1
ATOM 1622 N N . PRO A 1 206 ? 6.995 -0.172 16.924 1.00 84.75 206 PRO A N 1
ATOM 1623 C CA . PRO A 1 206 ? 6.665 -1.571 17.151 1.00 84.75 206 PRO A CA 1
ATOM 1624 C C . PRO A 1 206 ? 7.941 -2.393 17.372 1.00 84.75 206 PRO A C 1
ATOM 1626 O O . PRO A 1 206 ? 8.989 -2.128 16.770 1.00 84.75 206 PRO A O 1
ATOM 1629 N N . VAL A 1 207 ? 7.840 -3.409 18.231 1.00 84.50 207 VAL A N 1
ATOM 1630 C CA . VAL A 1 207 ? 8.925 -4.355 18.510 1.00 84.50 207 VAL A CA 1
ATOM 1631 C C . VAL A 1 207 ? 8.435 -5.770 18.183 1.00 84.50 207 VAL A C 1
ATOM 1633 O O . VAL A 1 207 ? 7.591 -6.292 18.912 1.00 84.50 207 VAL A O 1
ATOM 1636 N N . PRO A 1 208 ? 8.955 -6.419 17.122 1.00 87.12 208 PRO A N 1
ATOM 1637 C CA . PRO A 1 208 ? 9.955 -5.920 16.167 1.00 87.12 208 PRO A CA 1
ATOM 1638 C C . PRO A 1 208 ? 9.385 -4.890 15.170 1.00 87.12 208 PRO A C 1
ATOM 1640 O O . PRO A 1 208 ? 8.173 -4.764 15.010 1.00 87.12 208 PRO A O 1
ATOM 1643 N N . SER A 1 209 ? 10.273 -4.169 14.478 1.00 90.25 209 SER A N 1
ATOM 1644 C CA . SER A 1 209 ? 9.883 -3.208 13.441 1.00 90.25 209 SER A CA 1
ATOM 1645 C C . SER A 1 209 ? 9.323 -3.882 12.186 1.00 90.25 209 SER A C 1
ATOM 1647 O O . SER A 1 209 ? 9.720 -4.994 11.821 1.00 90.25 209 SER A O 1
ATOM 1649 N N . LEU A 1 210 ? 8.417 -3.182 11.497 1.00 92.19 210 LEU A N 1
ATOM 1650 C CA . LEU A 1 210 ? 7.814 -3.656 10.252 1.00 92.19 210 LEU A CA 1
ATOM 1651 C C . LEU A 1 210 ? 8.687 -3.328 9.036 1.00 92.19 210 LEU A C 1
ATOM 1653 O O . LEU A 1 210 ? 9.393 -2.320 9.004 1.00 92.19 210 LEU A O 1
ATOM 1657 N N . HIS A 1 211 ? 8.601 -4.162 8.001 1.00 93.19 211 HIS A N 1
ATOM 1658 C CA . HIS A 1 211 ? 9.318 -4.007 6.739 1.00 93.19 211 HIS A CA 1
ATOM 1659 C C . HIS A 1 211 ? 8.458 -4.440 5.548 1.00 93.19 211 HIS A C 1
ATOM 1661 O O . HIS A 1 211 ? 7.536 -5.240 5.693 1.00 93.19 211 HIS A O 1
ATOM 1667 N N . ILE A 1 212 ? 8.834 -3.982 4.350 1.00 94.75 212 ILE A N 1
ATOM 1668 C CA . ILE A 1 212 ? 8.424 -4.628 3.098 1.00 94.75 212 ILE A CA 1
ATOM 1669 C C . ILE A 1 212 ? 9.214 -5.936 2.985 1.00 94.75 212 ILE A C 1
ATOM 1671 O O . ILE A 1 212 ? 10.415 -5.914 2.703 1.00 94.75 212 ILE A O 1
ATOM 1675 N N . THR A 1 213 ? 8.561 -7.066 3.239 1.00 94.81 213 THR A N 1
ATOM 1676 C CA . THR A 1 213 ? 9.185 -8.400 3.224 1.00 94.81 213 THR A CA 1
ATOM 1677 C C . THR A 1 213 ? 9.250 -8.997 1.824 1.00 94.81 213 THR A C 1
ATOM 1679 O O . THR A 1 213 ? 10.061 -9.886 1.572 1.00 94.81 213 THR A O 1
ATOM 1682 N N . GLY A 1 214 ? 8.443 -8.484 0.902 1.00 95.62 214 GLY A N 1
ATOM 1683 C CA . GLY A 1 214 ? 8.368 -8.950 -0.470 1.00 95.62 214 GLY A CA 1
ATOM 1684 C C . GLY A 1 214 ? 7.131 -8.406 -1.160 1.00 95.62 214 GLY A C 1
ATOM 1685 O O . GLY A 1 214 ? 6.603 -7.352 -0.785 1.00 95.62 214 GLY A O 1
ATOM 1686 N N . GLY A 1 215 ? 6.675 -9.126 -2.172 1.00 96.31 215 GLY A N 1
ATOM 1687 C CA . GLY A 1 215 ? 5.505 -8.746 -2.926 1.00 96.31 215 GLY A CA 1
ATOM 1688 C C . GLY A 1 215 ? 5.403 -9.419 -4.281 1.00 96.31 215 GLY A C 1
ATOM 1689 O O . GLY A 1 215 ? 6.094 -10.392 -4.579 1.00 96.31 215 GLY A O 1
ATOM 1690 N N . ARG A 1 216 ? 4.518 -8.869 -5.111 1.00 96.50 216 ARG A N 1
ATOM 1691 C CA . ARG A 1 216 ? 4.303 -9.301 -6.490 1.00 96.50 216 ARG A CA 1
ATOM 1692 C C . ARG A 1 216 ? 4.155 -8.104 -7.411 1.00 96.50 216 ARG A C 1
ATOM 1694 O O . ARG A 1 216 ? 3.360 -7.206 -7.135 1.00 96.50 216 ARG A O 1
ATOM 1701 N N . LEU A 1 217 ? 4.882 -8.123 -8.518 1.00 95.56 217 LEU A N 1
ATOM 1702 C CA . LEU A 1 217 ? 4.639 -7.271 -9.676 1.00 95.56 217 LEU A CA 1
ATOM 1703 C C . LEU A 1 217 ? 3.760 -8.038 -10.658 1.00 95.56 217 LEU A C 1
ATOM 1705 O O . LEU A 1 217 ? 4.002 -9.212 -10.917 1.00 95.56 217 LEU A O 1
ATOM 1709 N N . LEU A 1 218 ? 2.739 -7.381 -11.195 1.00 94.25 218 LEU A N 1
ATOM 1710 C CA . LEU A 1 218 ? 1.814 -7.962 -12.156 1.00 94.25 218 LEU A CA 1
ATOM 1711 C C . LEU A 1 218 ? 1.510 -6.952 -13.261 1.00 94.25 218 LEU A C 1
ATOM 1713 O O . LEU A 1 218 ? 1.282 -5.777 -12.983 1.00 94.25 218 LEU A O 1
ATOM 1717 N N . ARG A 1 219 ? 1.466 -7.420 -14.505 1.00 90.31 219 ARG A N 1
ATOM 1718 C CA . ARG A 1 219 ? 0.963 -6.699 -15.672 1.00 90.31 219 ARG A CA 1
ATOM 1719 C C . ARG A 1 219 ? -0.392 -7.276 -16.068 1.00 90.31 219 ARG A C 1
ATOM 1721 O O . ARG A 1 219 ? -0.532 -8.483 -16.256 1.00 90.31 219 ARG A O 1
ATOM 1728 N N . ASP A 1 220 ? -1.408 -6.423 -16.139 1.00 82.56 220 ASP A N 1
ATOM 1729 C CA . ASP A 1 220 ? -2.745 -6.845 -16.552 1.00 82.56 220 ASP A CA 1
ATOM 1730 C C . ASP A 1 220 ? -2.874 -6.956 -18.082 1.00 82.56 220 ASP A C 1
ATOM 1732 O O . ASP A 1 220 ? -1.950 -6.662 -18.842 1.00 82.56 220 ASP A O 1
ATOM 1736 N N . ARG A 1 221 ? -4.048 -7.398 -18.545 1.00 80.69 221 ARG A N 1
ATOM 1737 C CA . ARG A 1 221 ? -4.336 -7.581 -19.979 1.00 80.69 221 ARG A CA 1
ATOM 1738 C C . ARG A 1 221 ? -4.334 -6.276 -20.776 1.00 80.69 221 ARG A C 1
ATOM 1740 O O . ARG A 1 221 ? -4.162 -6.329 -21.988 1.00 80.69 221 ARG A O 1
ATOM 1747 N N . ASP A 1 222 ? -4.505 -5.142 -20.103 1.00 75.12 222 ASP A N 1
ATOM 1748 C CA . ASP A 1 222 ? -4.479 -3.809 -20.704 1.00 75.12 222 ASP A CA 1
ATOM 1749 C C . ASP A 1 222 ? -3.049 -3.221 -20.691 1.00 75.12 222 ASP A C 1
ATOM 1751 O O . ASP A 1 222 ? -2.817 -2.098 -21.139 1.00 75.12 222 ASP A O 1
ATOM 1755 N N . GLY A 1 223 ? -2.067 -3.986 -20.196 1.00 76.75 223 GLY A N 1
ATOM 1756 C CA . GLY A 1 223 ? -0.662 -3.601 -20.118 1.00 76.75 223 GLY A CA 1
ATOM 1757 C C . GLY A 1 223 ? -0.330 -2.678 -18.945 1.00 76.75 223 GLY A C 1
ATOM 1758 O O . GLY A 1 223 ? 0.769 -2.114 -18.925 1.00 76.75 223 GLY A O 1
ATOM 1759 N N . ASN A 1 224 ? -1.239 -2.497 -17.984 1.00 80.94 224 ASN A N 1
ATOM 1760 C CA . ASN A 1 224 ? -0.976 -1.705 -16.784 1.00 80.94 224 ASN A CA 1
ATOM 1761 C C . ASN A 1 224 ? -0.264 -2.543 -15.730 1.00 80.94 224 ASN A C 1
ATOM 1763 O O . ASN A 1 224 ? -0.566 -3.724 -15.549 1.00 80.94 224 ASN A O 1
ATOM 1767 N N . PHE A 1 225 ? 0.631 -1.902 -14.984 1.00 86.19 225 PHE A N 1
ATOM 1768 C CA . PHE A 1 225 ? 1.302 -2.540 -13.866 1.00 86.19 225 PHE A CA 1
ATOM 1769 C C . PHE A 1 225 ? 0.550 -2.346 -12.554 1.00 86.19 225 PHE A C 1
ATOM 1771 O O . PHE A 1 225 ? 0.012 -1.276 -12.257 1.00 86.19 225 PHE A O 1
ATOM 1778 N N . HIS A 1 226 ? 0.590 -3.387 -11.732 1.00 90.00 226 HIS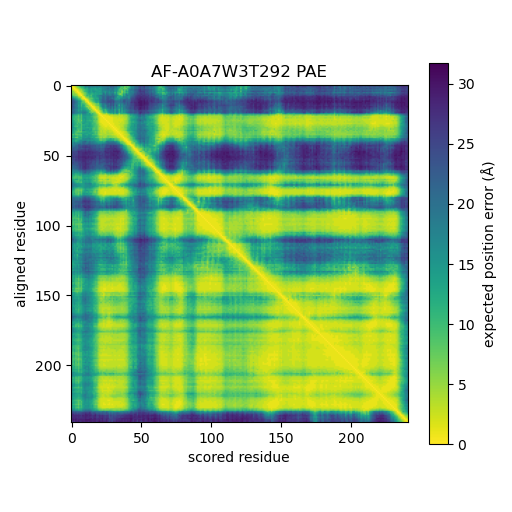 A N 1
ATOM 1779 C CA . HIS A 1 226 ? 0.106 -3.405 -10.363 1.00 90.00 226 HIS A CA 1
ATOM 1780 C C . HIS A 1 226 ? 1.180 -4.027 -9.475 1.00 90.00 226 HIS A C 1
ATOM 1782 O O . HIS A 1 226 ? 1.848 -4.987 -9.861 1.00 90.00 226 HIS A O 1
ATOM 1788 N N . LEU A 1 227 ? 1.345 -3.484 -8.275 1.00 93.50 227 LEU A N 1
ATOM 1789 C CA . LEU A 1 227 ? 2.254 -4.013 -7.263 1.00 93.50 227 LEU A CA 1
ATOM 1790 C C . LEU A 1 227 ? 1.443 -4.430 -6.042 1.00 93.50 227 LEU A C 1
ATOM 1792 O O . LEU A 1 227 ? 0.552 -3.705 -5.611 1.00 93.50 227 LEU A O 1
ATOM 1796 N N . ARG A 1 228 ? 1.783 -5.567 -5.452 1.00 95.62 228 ARG A N 1
ATOM 1797 C CA . ARG A 1 228 ? 1.417 -5.925 -4.082 1.00 95.62 228 ARG A CA 1
ATOM 1798 C C . ARG A 1 228 ? 2.692 -5.884 -3.261 1.00 95.62 228 ARG A C 1
ATOM 1800 O O . ARG A 1 228 ? 3.637 -6.568 -3.626 1.00 95.62 228 ARG A O 1
ATOM 1807 N N . PHE A 1 229 ? 2.708 -5.129 -2.174 1.00 95.75 229 PHE A N 1
ATOM 1808 C CA . PHE A 1 229 ? 3.765 -5.167 -1.169 1.00 95.75 229 PHE A CA 1
ATOM 1809 C C . PHE A 1 229 ? 3.275 -5.952 0.037 1.00 95.75 229 PHE A C 1
ATOM 1811 O O . PHE A 1 229 ? 2.210 -5.645 0.574 1.00 95.75 229 PHE A O 1
ATOM 1818 N N . ASP A 1 230 ? 4.053 -6.940 0.455 1.00 95.94 230 ASP A N 1
ATOM 1819 C CA . ASP A 1 230 ? 3.802 -7.707 1.667 1.00 95.94 230 ASP A CA 1
ATOM 1820 C C . ASP A 1 230 ? 4.541 -7.027 2.831 1.00 95.94 230 ASP A C 1
ATOM 1822 O O . ASP A 1 230 ? 5.745 -6.763 2.753 1.00 95.94 230 ASP A O 1
ATOM 1826 N N . ILE A 1 231 ? 3.798 -6.683 3.885 1.00 95.06 231 ILE A N 1
ATOM 1827 C CA . ILE A 1 231 ? 4.294 -5.971 5.064 1.00 95.06 231 ILE A CA 1
ATOM 1828 C C . ILE A 1 231 ? 4.305 -6.927 6.248 1.00 95.06 231 ILE A C 1
ATOM 1830 O O . ILE A 1 231 ? 3.318 -7.604 6.534 1.00 95.06 231 ILE A O 1
ATOM 1834 N N . GLY A 1 232 ? 5.418 -6.965 6.966 1.00 91.88 232 GLY A N 1
ATOM 1835 C CA . GLY A 1 232 ? 5.522 -7.769 8.172 1.00 91.88 232 GLY A CA 1
ATOM 1836 C C . GLY A 1 232 ? 6.852 -7.597 8.876 1.00 91.88 232 GLY A C 1
ATOM 1837 O O . GLY A 1 232 ? 7.701 -6.800 8.475 1.00 91.88 232 GLY A O 1
ATOM 1838 N N . ASN A 1 233 ? 7.035 -8.381 9.930 1.00 86.75 233 ASN A N 1
ATOM 1839 C CA . ASN A 1 233 ? 8.307 -8.458 10.630 1.00 86.75 233 ASN A CA 1
ATOM 1840 C C . ASN A 1 233 ? 9.350 -9.068 9.690 1.00 86.75 233 ASN A C 1
ATOM 1842 O O . ASN A 1 233 ? 9.061 -10.036 8.979 1.00 86.75 233 ASN A O 1
ATOM 1846 N N . ALA A 1 234 ? 10.569 -8.528 9.687 1.00 63.81 234 ALA A N 1
ATOM 1847 C CA . ALA A 1 234 ? 11.665 -9.225 9.026 1.00 63.81 234 ALA A CA 1
ATOM 1848 C C . ALA A 1 234 ? 11.840 -10.599 9.700 1.00 63.81 234 ALA A C 1
ATOM 1850 O O . ALA A 1 234 ? 11.762 -10.674 10.931 1.00 63.81 234 ALA A O 1
ATOM 1851 N N . PRO A 1 235 ? 12.060 -11.685 8.938 1.00 54.75 235 PRO A N 1
ATOM 1852 C CA . PRO A 1 235 ? 12.403 -12.958 9.550 1.00 54.75 235 PRO A CA 1
ATOM 1853 C C . PRO A 1 235 ? 13.658 -12.768 10.411 1.00 54.75 235 PRO A C 1
ATOM 1855 O O . PRO A 1 235 ? 14.612 -12.103 9.996 1.00 54.75 235 PRO A O 1
ATOM 1858 N N . ALA A 1 236 ? 13.639 -13.320 11.625 1.00 41.00 236 ALA A N 1
ATOM 1859 C CA . ALA A 1 236 ? 14.793 -13.299 12.511 1.00 41.00 236 ALA A CA 1
ATOM 1860 C C . ALA A 1 236 ? 15.994 -13.929 11.783 1.00 41.00 236 ALA A C 1
ATOM 1862 O O . ALA A 1 236 ? 15.949 -15.101 11.420 1.00 41.00 236 ALA A O 1
ATOM 1863 N N . GLY A 1 237 ? 17.045 -13.137 11.548 1.00 42.03 237 GLY A N 1
ATOM 1864 C CA . GLY A 1 237 ? 18.311 -13.620 10.990 1.00 42.03 237 GLY A CA 1
ATOM 1865 C C . GLY A 1 237 ? 18.599 -13.300 9.520 1.00 42.03 237 GLY A C 1
ATOM 1866 O O . GLY A 1 237 ? 19.568 -13.838 8.996 1.00 42.03 237 GLY A O 1
ATOM 1867 N N . ALA A 1 238 ? 17.841 -12.428 8.847 1.00 37.25 238 ALA A N 1
ATOM 1868 C CA . ALA A 1 238 ? 18.314 -11.878 7.573 1.00 37.25 238 ALA A CA 1
ATOM 1869 C C . ALA A 1 238 ? 19.444 -10.859 7.846 1.00 37.25 238 ALA A C 1
ATOM 1871 O O . ALA A 1 238 ? 19.172 -9.847 8.501 1.00 37.25 238 ALA A O 1
ATOM 1872 N N . PRO A 1 239 ? 20.695 -11.101 7.404 1.00 29.67 239 PRO A N 1
ATOM 1873 C CA . PRO A 1 239 ? 21.760 -10.118 7.552 1.00 29.67 239 PRO A CA 1
ATOM 1874 C C . PRO A 1 239 ? 21.379 -8.839 6.797 1.00 29.67 239 PRO A C 1
ATOM 1876 O O . PRO A 1 239 ? 20.849 -8.894 5.686 1.00 29.67 239 PRO A O 1
ATOM 1879 N N . LEU A 1 240 ? 21.619 -7.688 7.426 1.00 29.38 240 LEU A N 1
ATOM 1880 C CA . LEU A 1 240 ? 21.667 -6.416 6.713 1.00 29.38 240 LEU A CA 1
ATOM 1881 C C . LEU A 1 240 ? 22.915 -6.455 5.812 1.00 29.38 240 LEU A C 1
ATOM 1883 O O . LEU A 1 240 ? 23.969 -6.843 6.326 1.00 29.38 240 LEU A O 1
ATOM 1887 N N . PRO A 1 241 ? 22.812 -6.136 4.509 1.00 37.56 241 PRO A N 1
ATOM 1888 C CA . PRO A 1 241 ? 23.996 -5.867 3.701 1.00 37.56 241 PRO A CA 1
ATOM 1889 C C . PRO A 1 241 ? 24.760 -4.647 4.232 1.00 37.56 241 PRO A C 1
ATOM 1891 O O . PRO A 1 241 ? 24.107 -3.729 4.786 1.00 37.56 241 PRO A O 1
#

Secondary structure (DSSP, 8-state):
--EE--B--TT-TTTHHHHTT-HHHHHTT---SEEEEEEE--PPPPPPTT-TTSPPPSS---EEEEEEEEETTEEEEEE------TT-SS-HHHHHHHHHHHHHHHHHS-GGGHHHHHHHHHHHHTSPPPGGGGTTTS-S---SEEEEEEE--HHHHHHHGGGS-TT-SEEEEETTSHHHHHHHHHSHHHHHHHHHHHHHHHHH--SSPEEEEEEEEEE-TTS-EEEEEEEEEPPTT----